Protein AF-T0TAX0-F1 (afdb_monomer_lite)

Radius of gyration: 18.88 Å; chains: 1; bounding box: 56×31×57 Å

Structure (mmCIF, N/CA/C/O backbone):
data_AF-T0TAX0-F1
#
_entry.id   AF-T0TAX0-F1
#
loop_
_atom_site.group_PDB
_atom_site.id
_atom_site.type_symbol
_atom_site.label_atom_id
_atom_site.label_alt_id
_atom_site.label_comp_id
_atom_site.label_asym_id
_atom_site.label_entity_id
_atom_site.label_seq_id
_atom_site.pdbx_PDB_ins_code
_atom_site.Cartn_x
_atom_site.Cartn_y
_atom_site.Cartn_z
_atom_site.occupancy
_atom_site.B_iso_or_equiv
_atom_site.auth_seq_id
_atom_site.auth_comp_id
_atom_site.auth_asym_id
_atom_site.auth_atom_id
_atom_site.pdbx_PDB_model_num
ATOM 1 N N . MET A 1 1 ? 33.770 -6.045 -11.350 1.00 60.75 1 MET A N 1
ATOM 2 C CA . MET A 1 1 ? 33.367 -5.431 -12.641 1.00 60.75 1 MET A CA 1
ATOM 3 C C . MET A 1 1 ? 31.983 -5.901 -13.101 1.00 60.75 1 MET A C 1
ATOM 5 O O . MET A 1 1 ? 31.177 -5.057 -13.471 1.00 60.75 1 MET A O 1
ATOM 9 N N . VAL A 1 2 ? 31.673 -7.202 -12.988 1.00 70.00 2 VAL A N 1
ATOM 10 C CA . VAL A 1 2 ? 30.367 -7.801 -13.348 1.00 70.00 2 VAL A CA 1
ATOM 11 C C . VAL A 1 2 ? 29.184 -7.188 -12.582 1.00 70.00 2 VAL A C 1
ATOM 13 O O . VAL A 1 2 ? 28.220 -6.772 -13.211 1.00 70.00 2 VAL A O 1
ATOM 16 N N . LEU A 1 3 ? 29.292 -7.012 -11.258 1.00 71.06 3 LEU A N 1
ATOM 17 C CA . LEU A 1 3 ? 28.216 -6.429 -10.437 1.00 71.06 3 LEU A CA 1
ATOM 18 C C . LEU A 1 3 ? 27.855 -4.991 -10.857 1.00 71.06 3 LEU A C 1
ATOM 20 O O . LEU A 1 3 ? 26.689 -4.653 -11.024 1.00 71.06 3 LEU A O 1
ATOM 24 N N . LYS A 1 4 ? 28.868 -4.143 -11.094 1.00 74.94 4 LYS A N 1
ATOM 25 C CA . LYS A 1 4 ? 28.674 -2.759 -11.562 1.00 74.94 4 LYS A CA 1
ATOM 26 C C . LYS A 1 4 ? 27.995 -2.730 -12.932 1.00 74.94 4 LYS A C 1
ATOM 28 O O . LYS A 1 4 ? 27.135 -1.884 -13.160 1.00 74.94 4 LYS A O 1
ATOM 33 N N . LYS A 1 5 ? 28.367 -3.657 -13.821 1.00 79.31 5 LYS A N 1
ATOM 34 C CA . LYS A 1 5 ? 27.749 -3.805 -15.140 1.00 79.31 5 LYS A CA 1
ATOM 35 C C . LYS A 1 5 ? 26.279 -4.219 -15.011 1.00 79.31 5 LYS A C 1
ATOM 37 O O . LYS A 1 5 ? 25.432 -3.524 -15.543 1.00 79.31 5 LYS A O 1
ATOM 42 N N . GLN A 1 6 ? 25.972 -5.225 -14.193 1.00 74.19 6 GLN A N 1
ATOM 43 C CA . GLN A 1 6 ? 24.602 -5.696 -13.957 1.00 74.19 6 GLN A CA 1
ATOM 44 C C . GLN A 1 6 ? 23.694 -4.622 -13.332 1.00 74.19 6 GLN A C 1
ATOM 46 O O . GLN A 1 6 ? 22.551 -4.454 -13.754 1.00 74.19 6 GLN A O 1
ATOM 51 N N . ILE A 1 7 ? 24.215 -3.836 -12.381 1.00 78.69 7 ILE A N 1
ATOM 52 C CA . ILE A 1 7 ? 23.511 -2.667 -11.827 1.00 78.69 7 ILE A CA 1
ATOM 53 C C . ILE A 1 7 ? 23.247 -1.643 -12.938 1.00 78.69 7 ILE A C 1
ATOM 55 O O . ILE A 1 7 ? 22.117 -1.198 -13.114 1.00 78.69 7 ILE A O 1
ATOM 59 N N . THR A 1 8 ? 24.274 -1.292 -13.715 1.00 80.38 8 THR A N 1
ATOM 60 C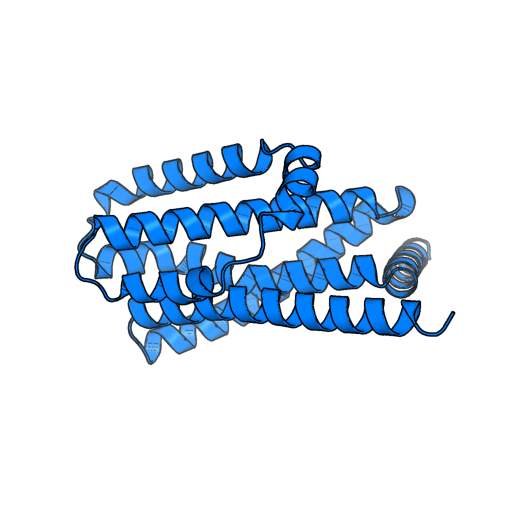 CA . THR A 1 8 ? 24.155 -0.305 -14.800 1.00 80.38 8 THR A CA 1
ATOM 61 C C . THR A 1 8 ? 23.150 -0.759 -15.861 1.00 80.38 8 THR A C 1
ATOM 63 O O . THR A 1 8 ? 22.326 0.038 -16.299 1.00 80.38 8 THR A O 1
ATOM 66 N N . ASP A 1 9 ? 23.167 -2.038 -16.226 1.00 82.38 9 ASP A N 1
ATOM 67 C CA . ASP A 1 9 ? 22.262 -2.631 -17.209 1.00 82.38 9 ASP A CA 1
ATOM 68 C C . ASP A 1 9 ? 20.813 -2.654 -16.694 1.00 82.38 9 ASP A C 1
ATOM 70 O O . ASP A 1 9 ? 19.906 -2.260 -17.426 1.00 82.38 9 ASP A O 1
ATOM 74 N N . SER A 1 10 ? 20.600 -2.964 -15.409 1.00 79.75 10 SER A N 1
ATOM 75 C CA . SER A 1 10 ? 19.281 -2.881 -14.755 1.00 79.75 10 SER A CA 1
ATOM 76 C C . SER A 1 10 ? 18.730 -1.447 -14.728 1.00 79.75 10 SER A C 1
ATOM 78 O O . SER A 1 10 ? 17.566 -1.209 -15.050 1.00 79.75 10 SER A O 1
ATOM 80 N N . PHE A 1 11 ? 19.563 -0.458 -14.382 1.00 81.81 11 PHE A N 1
ATOM 81 C CA . PHE A 1 11 ? 19.164 0.956 -14.405 1.00 81.81 11 PHE A CA 1
ATOM 82 C C . PHE A 1 11 ? 18.901 1.456 -15.829 1.00 81.81 11 PHE A C 1
ATOM 84 O O . PHE A 1 11 ? 17.971 2.233 -16.055 1.00 81.81 11 PHE A O 1
ATOM 91 N N . ASN A 1 12 ? 19.690 0.996 -16.799 1.00 84.81 12 ASN A N 1
ATOM 92 C CA . ASN A 1 12 ? 19.463 1.291 -18.207 1.00 84.81 12 ASN A CA 1
ATOM 93 C C . ASN A 1 12 ? 18.135 0.702 -18.693 1.00 84.81 12 ASN A C 1
ATOM 95 O O . ASN A 1 12 ? 17.432 1.374 -19.443 1.00 84.81 12 ASN A O 1
ATOM 99 N N . GLU A 1 13 ? 17.765 -0.502 -18.257 1.00 85.50 13 GLU A N 1
ATOM 100 C CA . GLU A 1 13 ? 16.464 -1.105 -18.561 1.00 85.50 13 GLU A CA 1
ATOM 101 C C . GLU A 1 13 ? 15.310 -0.283 -17.975 1.00 85.50 13 GLU A C 1
ATOM 103 O O . GLU A 1 13 ? 14.413 0.115 -18.719 1.00 85.50 13 GLU A O 1
ATOM 108 N N . LEU A 1 14 ? 15.380 0.084 -16.689 1.00 83.62 14 LEU A N 1
ATOM 109 C CA . LEU A 1 14 ? 14.393 0.964 -16.044 1.00 83.62 14 LEU A CA 1
ATOM 110 C C . LEU A 1 14 ? 14.229 2.299 -16.775 1.00 83.62 14 LEU A C 1
ATOM 112 O O . LEU A 1 14 ? 13.107 2.772 -16.972 1.00 83.62 14 LEU A O 1
ATOM 116 N N . ARG A 1 15 ? 15.347 2.898 -17.200 1.00 81.56 15 ARG A N 1
ATOM 117 C CA . ARG A 1 15 ? 15.359 4.170 -17.930 1.00 81.56 15 ARG A CA 1
ATOM 118 C C . ARG A 1 15 ? 14.785 4.035 -19.340 1.00 81.56 15 ARG A C 1
ATOM 120 O O . ARG A 1 15 ? 14.087 4.936 -19.796 1.00 81.56 15 ARG A O 1
ATOM 127 N N . LYS A 1 16 ? 15.083 2.935 -20.035 1.00 85.81 16 LYS A N 1
ATOM 128 C CA . LYS A 1 16 ? 14.593 2.658 -21.396 1.00 85.81 16 LYS A CA 1
ATOM 129 C C . LYS A 1 16 ? 13.133 2.211 -21.419 1.00 85.81 16 LYS A C 1
ATOM 131 O O . LYS A 1 16 ? 12.481 2.368 -22.447 1.00 85.81 16 LYS A O 1
ATOM 136 N N . GLN A 1 17 ? 12.613 1.691 -20.308 1.00 84.50 17 GLN A N 1
ATOM 137 C CA . GLN A 1 17 ? 11.224 1.266 -20.169 1.00 84.50 17 GLN A CA 1
ATOM 138 C C . GLN A 1 17 ? 10.472 2.120 -19.130 1.00 84.50 17 GLN A C 1
ATOM 140 O O . GLN A 1 17 ? 10.304 1.708 -17.979 1.00 84.50 17 GLN A O 1
ATOM 145 N N . PRO A 1 18 ? 9.917 3.283 -19.529 1.00 82.50 18 PRO A N 1
ATOM 146 C CA . PRO A 1 18 ? 9.168 4.162 -18.628 1.00 82.50 18 PRO A CA 1
ATOM 147 C C . PRO A 1 18 ? 8.017 3.465 -17.894 1.00 82.50 18 PRO A C 1
ATOM 149 O O . PRO A 1 18 ? 7.736 3.781 -16.742 1.00 82.50 18 PRO A O 1
ATOM 152 N N . ARG A 1 19 ? 7.372 2.480 -18.533 1.00 83.25 19 ARG A N 1
ATOM 153 C CA . ARG A 1 19 ? 6.303 1.673 -17.925 1.00 83.25 19 ARG A CA 1
ATOM 154 C C . ARG A 1 19 ? 6.783 0.877 -16.705 1.00 83.25 19 ARG A C 1
ATOM 156 O O . ARG A 1 19 ? 6.040 0.779 -15.736 1.00 83.25 19 ARG A O 1
ATOM 163 N N . LEU A 1 20 ? 8.017 0.370 -16.721 1.00 85.06 20 LEU A N 1
ATOM 164 C CA . LEU A 1 20 ? 8.595 -0.365 -15.596 1.00 85.06 20 LEU A CA 1
ATOM 165 C C . LEU A 1 20 ? 8.833 0.571 -14.403 1.00 85.06 20 LEU A C 1
ATOM 167 O O . LEU A 1 20 ? 8.459 0.262 -13.275 1.00 85.06 20 LEU A O 1
ATOM 171 N N . SER A 1 21 ? 9.364 1.764 -14.681 1.00 86.88 21 SER A N 1
ATOM 172 C CA . SER A 1 21 ? 9.525 2.825 -13.681 1.00 86.88 21 SER A CA 1
ATOM 173 C C . SER A 1 21 ? 8.180 3.277 -13.095 1.00 86.88 21 SER A C 1
ATOM 175 O O . SER A 1 21 ? 8.076 3.491 -11.890 1.00 86.88 21 SER A O 1
ATOM 177 N N . LEU A 1 22 ? 7.127 3.371 -13.914 1.00 87.62 22 LEU A N 1
ATOM 178 C CA . LEU A 1 22 ? 5.777 3.683 -13.437 1.00 87.62 22 LEU A CA 1
ATOM 179 C C . LEU A 1 22 ? 5.245 2.611 -12.485 1.00 87.62 22 LEU A C 1
ATOM 181 O O . LEU A 1 22 ? 4.699 2.967 -11.446 1.00 87.62 22 LEU A O 1
ATOM 185 N N . ILE A 1 23 ? 5.436 1.323 -12.789 1.00 88.88 23 ILE A N 1
ATOM 186 C CA . ILE A 1 23 ? 5.024 0.237 -11.888 1.00 88.88 23 ILE A CA 1
ATOM 187 C C . ILE A 1 23 ? 5.691 0.387 -10.516 1.00 88.88 23 ILE A C 1
ATOM 189 O O . ILE A 1 23 ? 5.010 0.229 -9.510 1.00 88.88 23 ILE A O 1
ATOM 193 N N . LEU A 1 24 ? 6.975 0.761 -10.457 1.00 89.88 24 LEU A N 1
ATOM 194 C CA . LEU A 1 24 ? 7.656 1.027 -9.183 1.00 89.88 24 LEU A CA 1
ATOM 195 C C . LEU A 1 24 ? 7.029 2.192 -8.405 1.00 89.88 24 LEU A C 1
ATOM 197 O O . LEU A 1 24 ? 6.928 2.123 -7.183 1.00 89.88 24 LEU A O 1
ATOM 201 N N . ILE A 1 25 ? 6.584 3.248 -9.093 1.00 90.75 25 ILE A N 1
ATOM 202 C CA . ILE A 1 25 ? 5.889 4.377 -8.455 1.00 90.75 25 ILE A CA 1
ATOM 203 C C . ILE A 1 25 ? 4.523 3.931 -7.926 1.00 90.75 25 ILE A C 1
ATOM 205 O O . ILE A 1 25 ? 4.190 4.236 -6.785 1.00 90.75 25 ILE A O 1
ATOM 209 N N . PHE A 1 26 ? 3.743 3.188 -8.717 1.00 90.81 26 PHE A N 1
ATOM 210 C CA . PHE A 1 26 ? 2.473 2.617 -8.261 1.00 90.81 26 PHE A CA 1
ATOM 211 C C . PHE A 1 26 ? 2.678 1.729 -7.029 1.00 90.81 26 PHE A C 1
ATOM 213 O O . PHE A 1 26 ? 1.971 1.890 -6.039 1.00 90.81 26 PHE A O 1
ATOM 220 N N . ASP A 1 27 ? 3.682 0.854 -7.056 1.00 90.06 27 ASP A N 1
ATOM 221 C CA . ASP A 1 27 ? 4.030 -0.032 -5.944 1.00 90.06 27 ASP A CA 1
ATOM 222 C C . ASP A 1 27 ? 4.392 0.766 -4.682 1.00 90.06 27 ASP A C 1
ATOM 224 O O . ASP A 1 27 ? 3.859 0.510 -3.603 1.00 90.06 27 ASP A O 1
ATOM 228 N N . PHE A 1 28 ? 5.198 1.821 -4.826 1.00 91.69 28 PHE A N 1
ATOM 229 C CA . PHE A 1 28 ? 5.505 2.747 -3.737 1.00 91.69 28 PHE A CA 1
ATOM 230 C C . PHE A 1 28 ? 4.245 3.431 -3.182 1.00 91.69 28 PHE A C 1
ATOM 232 O O . PHE A 1 28 ? 4.067 3.499 -1.970 1.00 91.69 28 PHE A O 1
ATOM 239 N N . LEU A 1 29 ? 3.331 3.897 -4.038 1.00 92.69 29 LEU A N 1
ATOM 240 C CA . LEU A 1 29 ? 2.081 4.526 -3.597 1.00 92.69 29 LEU A CA 1
ATOM 241 C C . LEU A 1 29 ? 1.157 3.546 -2.863 1.00 92.69 29 LEU A C 1
ATOM 243 O O . LEU A 1 29 ? 0.515 3.932 -1.884 1.00 92.69 29 LEU A O 1
ATOM 247 N N . THR A 1 30 ? 1.117 2.273 -3.273 1.00 92.88 30 THR A N 1
ATOM 248 C CA . THR A 1 30 ? 0.346 1.250 -2.545 1.00 92.88 30 THR A CA 1
ATOM 249 C C . THR A 1 30 ? 0.864 1.023 -1.124 1.00 92.88 30 THR A C 1
ATOM 251 O O . THR A 1 30 ? 0.079 0.647 -0.253 1.00 92.88 30 THR A O 1
ATOM 254 N N . GLN A 1 31 ? 2.135 1.341 -0.833 1.00 94.50 31 GLN A N 1
ATOM 255 C CA . GLN A 1 31 ? 2.665 1.256 0.531 1.00 94.50 31 GLN A CA 1
ATOM 256 C C . GLN A 1 31 ? 1.913 2.160 1.509 1.00 94.50 31 GLN A C 1
ATOM 258 O O . GLN A 1 31 ? 1.790 1.789 2.671 1.00 94.50 31 GLN A O 1
ATOM 263 N N . ILE A 1 32 ? 1.346 3.293 1.071 1.00 95.94 32 ILE A N 1
ATOM 264 C CA . ILE A 1 32 ? 0.531 4.159 1.944 1.00 95.94 32 ILE A CA 1
ATOM 265 C C . ILE A 1 32 ? -0.611 3.347 2.557 1.00 95.94 32 ILE A C 1
ATOM 267 O O . ILE A 1 32 ? -0.826 3.381 3.769 1.00 95.94 32 ILE A O 1
ATOM 271 N N . PHE A 1 33 ? -1.301 2.564 1.728 1.00 96.56 33 PHE A N 1
ATOM 272 C CA . PHE A 1 33 ? -2.354 1.671 2.184 1.00 96.56 33 PHE A CA 1
ATOM 273 C C . PHE A 1 33 ? -1.795 0.529 3.032 1.00 96.56 33 PHE A C 1
ATOM 275 O O . PHE A 1 33 ? -2.241 0.360 4.163 1.00 96.56 33 PHE A O 1
ATOM 282 N N . PHE A 1 34 ? -0.823 -0.235 2.522 1.00 95.88 34 PHE A N 1
ATOM 283 C CA . PHE A 1 34 ? -0.359 -1.447 3.205 1.00 95.88 34 PHE A CA 1
ATOM 284 C C . PHE A 1 34 ? 0.265 -1.151 4.565 1.00 95.88 34 PHE A C 1
ATOM 286 O O . PHE A 1 34 ? -0.046 -1.838 5.533 1.00 95.88 34 PHE A O 1
ATOM 293 N N . GLN A 1 35 ? 1.080 -0.100 4.677 1.00 96.31 35 GLN A N 1
ATOM 294 C CA . GLN A 1 35 ? 1.637 0.301 5.968 1.00 96.31 35 GLN A CA 1
ATOM 295 C C . GLN A 1 35 ? 0.537 0.752 6.925 1.00 96.31 35 GLN A C 1
ATOM 297 O O . GLN A 1 35 ? 0.523 0.337 8.078 1.00 96.31 35 GLN A O 1
ATOM 302 N N . THR A 1 36 ? -0.434 1.530 6.452 1.00 97.50 36 THR A N 1
ATOM 303 C CA . THR A 1 36 ? -1.574 1.935 7.284 1.00 97.50 36 THR A CA 1
ATOM 304 C C . THR A 1 36 ? -2.375 0.721 7.761 1.00 97.50 36 THR A C 1
ATOM 306 O O . THR A 1 36 ? -2.654 0.597 8.951 1.00 97.50 36 THR A O 1
ATOM 309 N N . HIS A 1 37 ? -2.713 -0.193 6.847 1.00 97.06 37 HIS A N 1
ATOM 310 C CA . HIS A 1 37 ? -3.431 -1.429 7.136 1.00 97.06 37 HIS A CA 1
ATOM 311 C C . HIS A 1 37 ? -2.674 -2.258 8.174 1.00 97.06 37 HIS A C 1
ATOM 313 O O . HIS A 1 37 ? -3.178 -2.440 9.277 1.00 97.06 37 HIS A O 1
ATOM 319 N N . PHE A 1 38 ? -1.451 -2.698 7.874 1.00 95.19 38 PHE A N 1
ATOM 320 C CA . PHE A 1 38 ? -0.726 -3.633 8.733 1.00 95.19 38 PHE A CA 1
ATOM 321 C C . PHE A 1 38 ? -0.346 -3.055 10.094 1.00 95.19 38 PHE A C 1
ATOM 323 O O . PHE A 1 38 ? -0.357 -3.797 11.072 1.00 95.19 38 PHE A O 1
ATOM 330 N N . GLN A 1 39 ? -0.046 -1.758 10.178 1.00 96.19 39 GLN A N 1
ATOM 331 C CA . GLN A 1 39 ? 0.381 -1.150 11.440 1.00 96.19 39 GLN A CA 1
ATOM 332 C C . GLN A 1 39 ? -0.790 -0.802 12.359 1.00 96.19 39 GLN A C 1
ATOM 334 O O . GLN A 1 39 ? -0.626 -0.794 13.575 1.00 96.19 39 GLN A O 1
ATOM 339 N N . LEU A 1 40 ? -1.963 -0.478 11.803 1.00 97.31 40 LEU A N 1
ATOM 340 C CA . LEU A 1 40 ? -3.007 0.198 12.575 1.00 97.31 40 LEU A CA 1
ATOM 341 C C . LEU A 1 40 ? -4.362 -0.516 12.571 1.00 97.31 40 LEU A C 1
ATOM 343 O O . LEU A 1 40 ? -5.242 -0.090 13.318 1.00 97.31 40 LEU A O 1
ATOM 347 N N . TRP A 1 41 ? -4.557 -1.606 11.815 1.00 97.75 41 TRP A N 1
ATOM 348 C CA . TRP A 1 41 ? -5.848 -2.311 11.772 1.00 97.75 41 TRP A CA 1
ATOM 349 C C . TRP A 1 41 ? -6.335 -2.770 13.153 1.00 97.75 41 TRP A C 1
ATOM 351 O O . TRP A 1 41 ? -7.512 -2.609 13.467 1.00 97.75 41 TRP A O 1
ATOM 361 N N . GLN A 1 42 ? -5.433 -3.269 14.004 1.00 97.56 42 GLN A N 1
ATOM 362 C CA . GLN 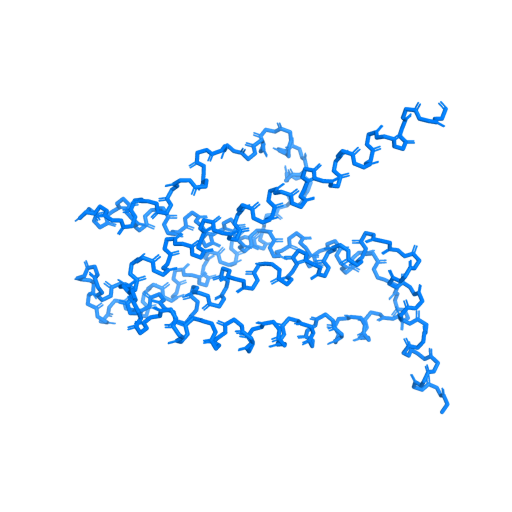A 1 42 ? -5.760 -3.724 15.359 1.00 97.56 42 GLN A CA 1
ATOM 363 C C . GLN A 1 42 ? -6.221 -2.561 16.238 1.00 97.56 42 GLN A C 1
ATOM 365 O O . GLN A 1 42 ? -7.309 -2.593 16.812 1.00 97.56 42 GLN A O 1
ATOM 370 N N . SER A 1 43 ? -5.423 -1.492 16.300 1.00 96.56 43 SER A N 1
ATOM 371 C CA . SER A 1 43 ? -5.763 -0.283 17.057 1.00 96.56 43 SER A CA 1
ATOM 372 C C . SER A 1 43 ? -7.045 0.370 16.538 1.00 96.56 43 SER A C 1
ATOM 374 O O . SER A 1 43 ? -7.849 0.878 17.318 1.00 96.56 43 SER A O 1
ATOM 376 N N . PHE A 1 44 ? -7.269 0.327 15.224 1.00 96.75 44 PHE A N 1
ATOM 377 C CA . PHE A 1 44 ? -8.496 0.809 14.609 1.00 96.75 44 PHE A CA 1
ATOM 378 C C . PHE A 1 44 ? -9.703 -0.031 15.042 1.00 96.75 44 PHE A C 1
ATOM 380 O O . PHE A 1 44 ? -10.697 0.541 15.482 1.00 96.75 44 PHE A O 1
ATOM 387 N N . PHE A 1 45 ? -9.617 -1.360 14.998 1.00 96.88 45 PHE A N 1
ATOM 388 C CA . PHE A 1 45 ? -10.714 -2.249 15.398 1.00 96.88 45 PHE A CA 1
ATOM 389 C C . PHE A 1 45 ? -11.044 -2.123 16.891 1.00 96.88 45 PHE A C 1
ATOM 391 O O . PHE A 1 45 ? -12.220 -2.018 17.239 1.00 96.88 45 PHE A O 1
ATOM 398 N N . LEU A 1 46 ? -10.033 -1.984 17.756 1.00 96.12 46 LEU A N 1
ATOM 399 C CA . LEU A 1 46 ? -10.240 -1.659 19.175 1.00 96.12 46 LEU A CA 1
ATOM 400 C C . LEU A 1 46 ? -10.967 -0.326 19.352 1.00 96.12 46 LEU A C 1
ATOM 402 O O . LEU A 1 46 ? -11.916 -0.241 20.126 1.00 96.12 46 LEU A O 1
ATOM 406 N N . SER A 1 47 ? -10.597 0.702 18.577 1.00 94.12 47 SER A N 1
ATOM 407 C CA . SER A 1 47 ? -11.297 1.997 18.605 1.00 94.12 47 SER A CA 1
ATOM 408 C C . SER A 1 47 ? -12.762 1.916 18.150 1.00 94.12 47 SER A C 1
ATOM 410 O O . SER A 1 47 ? -13.527 2.854 18.368 1.00 94.12 47 SER A O 1
ATOM 412 N N . LYS A 1 48 ? -13.162 0.803 17.519 1.00 93.88 48 LYS A N 1
ATOM 413 C CA . LYS A 1 48 ? -14.536 0.493 17.103 1.00 93.88 48 LYS A CA 1
ATOM 414 C C . LYS A 1 48 ? -15.260 -0.481 18.030 1.00 93.88 48 LYS A C 1
ATOM 416 O O . LYS A 1 48 ? -16.379 -0.873 17.717 1.00 93.88 48 LYS A O 1
ATOM 421 N N . GLY A 1 49 ? -14.654 -0.839 19.161 1.00 93.50 49 GLY A N 1
ATOM 422 C CA . GLY A 1 49 ? -15.245 -1.743 20.147 1.00 93.50 49 GLY A CA 1
ATOM 423 C C . GLY A 1 49 ? -15.140 -3.225 19.782 1.00 93.50 49 GLY A C 1
ATOM 424 O O . GLY A 1 49 ? -15.832 -4.041 20.381 1.00 93.50 49 GLY A O 1
ATOM 425 N N . ILE A 1 50 ? -14.297 -3.588 18.809 1.00 95.44 50 ILE A N 1
ATOM 426 C CA . ILE A 1 50 ? -13.999 -4.991 18.507 1.00 95.44 50 ILE A CA 1
ATOM 427 C C . ILE A 1 50 ? -12.940 -5.485 19.491 1.00 95.44 50 ILE A C 1
ATOM 429 O O . ILE A 1 50 ? -11.841 -4.935 19.561 1.00 95.44 50 ILE A O 1
ATOM 433 N N . ASP A 1 51 ? -13.278 -6.546 20.219 1.00 96.06 51 ASP A N 1
ATOM 434 C CA . ASP A 1 51 ? -12.384 -7.186 21.179 1.00 96.06 51 ASP A CA 1
ATOM 435 C C . ASP A 1 51 ? -11.188 -7.867 20.485 1.00 96.06 51 ASP A C 1
ATOM 437 O O . ASP A 1 51 ? -11.312 -8.447 19.398 1.00 96.06 51 ASP A O 1
ATOM 441 N N . SER A 1 52 ? -10.020 -7.818 21.127 1.00 97.06 52 SER A N 1
ATOM 442 C CA . SER A 1 52 ? -8.777 -8.391 20.607 1.00 97.06 52 SER A CA 1
ATOM 443 C C . SER A 1 52 ? -8.826 -9.914 20.454 1.00 97.06 52 SER A C 1
ATOM 445 O O . SER A 1 52 ? -8.096 -10.452 19.620 1.00 97.06 52 SER A O 1
ATOM 447 N N . GLN A 1 53 ? -9.724 -10.615 21.158 1.00 97.31 53 GLN A N 1
ATOM 448 C CA . GLN A 1 53 ? -9.947 -12.056 20.988 1.00 97.31 53 GLN A CA 1
ATOM 449 C C . GLN A 1 53 ? -10.341 -12.438 19.550 1.00 97.31 53 GLN A C 1
ATOM 451 O O . GLN A 1 53 ? -10.089 -13.560 19.115 1.00 97.31 53 GLN A O 1
ATOM 456 N N . TYR A 1 54 ? -10.915 -11.503 18.782 1.00 96.50 54 TYR A N 1
ATOM 457 C CA . TYR A 1 54 ? -11.300 -11.724 17.385 1.00 96.50 54 TYR A CA 1
ATOM 458 C C . TYR A 1 54 ? -10.172 -11.437 16.385 1.00 96.50 54 TYR A C 1
ATOM 460 O O . TYR A 1 54 ? -10.306 -11.740 15.199 1.00 96.50 54 TYR A O 1
ATOM 468 N N . PHE A 1 55 ? -9.040 -10.875 16.817 1.00 97.19 55 PHE A N 1
ATOM 469 C CA . PHE A 1 55 ? -7.932 -10.528 15.921 1.00 97.19 55 PHE A CA 1
ATOM 470 C C . PHE A 1 55 ? -7.372 -11.707 15.119 1.00 97.19 55 PHE A C 1
ATOM 472 O O . PHE A 1 55 ? -7.137 -11.520 13.923 1.00 97.19 55 PHE A O 1
ATOM 479 N N . PRO A 1 56 ? -7.201 -12.918 15.684 1.00 97.44 56 PRO A N 1
ATOM 480 C CA . PRO A 1 56 ? -6.772 -14.067 14.893 1.00 97.44 56 PRO A CA 1
ATOM 481 C C . PRO A 1 56 ? -7.730 -14.375 13.734 1.00 97.44 56 PRO A C 1
ATOM 483 O O . PRO A 1 56 ? -7.280 -14.666 12.628 1.00 97.44 56 PRO A O 1
ATOM 486 N N . PHE A 1 57 ? -9.044 -14.241 13.949 1.00 96.88 57 PHE A N 1
ATOM 487 C CA . PHE A 1 57 ? -10.045 -14.459 12.903 1.00 96.88 57 PHE A CA 1
ATOM 488 C C . PHE A 1 57 ? -9.922 -13.428 11.775 1.00 96.88 57 PHE A C 1
ATOM 490 O O . PHE A 1 57 ? -9.906 -13.797 10.602 1.00 96.88 57 PHE A O 1
ATOM 497 N N . PHE A 1 58 ? -9.760 -12.146 12.114 1.00 96.69 58 PHE A N 1
ATOM 498 C CA . PHE A 1 58 ? -9.527 -11.100 11.114 1.00 96.69 58 PHE A CA 1
ATOM 499 C C . PHE A 1 58 ? -8.227 -11.310 10.341 1.00 96.69 58 PHE A C 1
ATOM 501 O O . PHE A 1 58 ? -8.211 -11.137 9.126 1.00 96.69 58 PHE A O 1
ATOM 508 N N . TYR A 1 59 ? -7.160 -11.743 11.014 1.00 95.50 59 TYR A N 1
ATOM 509 C CA . TYR A 1 59 ? -5.902 -12.066 10.350 1.00 95.50 59 TYR A CA 1
ATOM 510 C C . TYR A 1 59 ? -6.087 -13.179 9.313 1.00 95.50 59 TYR A C 1
ATOM 512 O O . TYR A 1 59 ? -5.674 -13.020 8.167 1.00 95.50 59 TYR A O 1
ATOM 520 N N . ILE A 1 60 ? -6.773 -14.268 9.680 1.00 96.94 60 ILE A N 1
ATOM 521 C CA . ILE A 1 60 ? -7.110 -15.357 8.751 1.00 96.94 60 ILE A CA 1
ATOM 522 C C . ILE A 1 60 ? -7.968 -14.834 7.594 1.00 96.94 60 ILE A C 1
ATOM 524 O O . ILE A 1 60 ? -7.688 -15.152 6.440 1.00 96.94 60 ILE A O 1
ATOM 528 N N . ALA A 1 61 ? -8.965 -13.990 7.870 1.00 96.06 61 ALA A N 1
ATOM 529 C CA . ALA A 1 61 ? -9.796 -13.387 6.832 1.00 96.06 61 ALA A CA 1
ATOM 530 C C . ALA A 1 61 ? -8.961 -12.563 5.837 1.00 96.06 61 ALA A C 1
ATOM 532 O O . ALA A 1 61 ? -9.151 -12.696 4.630 1.00 96.06 61 ALA A O 1
ATOM 533 N N . PHE A 1 62 ? -7.995 -11.769 6.313 1.00 96.00 62 PHE A N 1
ATOM 534 C CA . PHE A 1 62 ? -7.081 -11.035 5.435 1.00 96.00 62 PHE A CA 1
ATOM 535 C C . PHE A 1 62 ? -6.236 -11.978 4.570 1.00 96.00 62 PHE A C 1
ATOM 537 O O . PHE A 1 62 ? -6.135 -11.737 3.372 1.00 96.00 62 PHE A O 1
ATOM 544 N N . GLN A 1 63 ? -5.709 -13.078 5.123 1.00 95.19 63 GLN A N 1
ATOM 545 C CA . GLN A 1 63 ? -4.959 -14.075 4.340 1.00 95.19 63 GLN A CA 1
ATOM 546 C C . GLN A 1 63 ? -5.823 -14.727 3.254 1.00 95.19 63 GLN A C 1
ATOM 548 O O . GLN A 1 63 ? -5.389 -14.889 2.115 1.00 95.19 63 GLN A O 1
ATOM 553 N N . VAL A 1 64 ? -7.069 -15.069 3.584 1.00 95.94 64 VAL A N 1
ATOM 554 C CA . VAL A 1 64 ? -8.028 -15.627 2.625 1.00 95.94 64 VAL A CA 1
ATOM 555 C C . VAL A 1 64 ? -8.323 -14.621 1.508 1.00 95.94 64 VAL A C 1
ATOM 557 O O . VAL A 1 64 ? -8.301 -14.991 0.335 1.00 95.94 64 VAL A O 1
ATOM 560 N N . ILE A 1 65 ? -8.527 -13.343 1.845 1.00 94.00 65 ILE A N 1
ATOM 561 C CA . ILE A 1 65 ? -8.703 -12.259 0.867 1.00 94.00 65 ILE A CA 1
ATOM 562 C C . ILE A 1 65 ? -7.494 -12.168 -0.071 1.00 94.00 65 ILE A C 1
ATOM 564 O O . ILE A 1 65 ? -7.683 -12.076 -1.285 1.00 94.00 65 ILE A O 1
ATOM 568 N N . THR A 1 66 ? -6.273 -12.244 0.463 1.00 92.38 66 THR A N 1
ATOM 569 C CA . THR A 1 66 ? -5.043 -12.265 -0.340 1.00 92.38 66 THR A CA 1
ATOM 570 C C . THR A 1 66 ? -5.000 -13.476 -1.277 1.00 92.38 66 THR A C 1
ATOM 572 O O . THR A 1 66 ? -4.707 -13.336 -2.458 1.00 92.38 66 THR A O 1
ATOM 575 N N . LEU A 1 67 ? -5.342 -14.681 -0.819 1.00 92.44 67 LEU A N 1
ATOM 576 C CA . LEU A 1 67 ? -5.370 -15.854 -1.707 1.00 92.44 67 LEU A CA 1
ATOM 577 C C . LEU A 1 67 ? -6.382 -15.686 -2.850 1.00 92.44 67 LEU A C 1
ATOM 579 O O . LEU A 1 67 ? -6.084 -16.001 -4.008 1.00 92.44 67 LEU A O 1
ATOM 583 N N . PHE A 1 68 ? -7.562 -15.139 -2.551 1.00 89.88 68 PHE A N 1
ATOM 584 C CA . PHE A 1 68 ? -8.574 -14.865 -3.566 1.00 89.88 68 PHE A CA 1
ATOM 585 C C . PHE A 1 68 ? -8.133 -13.799 -4.566 1.00 89.88 68 PHE A C 1
ATOM 587 O O . PHE A 1 68 ? -8.356 -13.978 -5.763 1.00 89.88 68 PHE A O 1
ATOM 594 N N . SER A 1 69 ? -7.482 -12.722 -4.122 1.00 87.12 69 SER A N 1
ATOM 595 C CA . SER A 1 69 ? -7.023 -11.663 -5.027 1.00 87.12 69 SER A CA 1
ATOM 596 C C . SER A 1 69 ? -5.975 -12.165 -6.025 1.00 87.12 69 SER A C 1
ATOM 598 O O . SER A 1 69 ? -6.006 -11.766 -7.187 1.00 87.12 69 SER A O 1
ATOM 600 N N . TYR A 1 70 ? -5.097 -13.084 -5.607 1.00 83.38 70 TYR A N 1
ATOM 601 C CA . TYR A 1 70 ? -4.099 -13.723 -6.478 1.00 83.38 70 TYR A CA 1
ATOM 602 C C . TYR A 1 70 ? -4.691 -14.791 -7.408 1.00 83.38 70 TYR A C 1
ATOM 604 O O . TYR A 1 70 ? -4.079 -15.141 -8.415 1.00 83.38 70 TYR A O 1
ATOM 612 N N . SER A 1 71 ? -5.888 -15.293 -7.101 1.00 82.62 71 SER A N 1
ATOM 613 C CA . SER A 1 71 ? -6.603 -16.265 -7.937 1.00 82.62 71 SER A CA 1
ATOM 614 C C . SER A 1 71 ? -7.363 -15.608 -9.097 1.00 82.62 71 SER A C 1
ATOM 616 O O . SER A 1 71 ? -7.923 -16.300 -9.950 1.00 82.62 71 SER A O 1
ATOM 618 N N . ILE A 1 72 ? -7.409 -14.272 -9.152 1.00 80.81 72 ILE A N 1
ATOM 619 C CA . ILE A 1 72 ? -8.109 -13.550 -10.212 1.00 80.81 72 ILE A CA 1
ATOM 620 C C . ILE A 1 72 ? -7.363 -13.709 -11.539 1.00 80.81 72 ILE A C 1
ATOM 622 O O . ILE A 1 72 ? -6.199 -13.338 -11.686 1.00 80.81 72 ILE A O 1
ATOM 626 N N . ASN A 1 73 ? -8.077 -14.185 -12.559 1.00 78.31 73 ASN A N 1
ATOM 627 C CA . ASN A 1 73 ? -7.550 -14.256 -13.915 1.00 78.31 73 ASN A CA 1
ATOM 628 C C . ASN A 1 73 ? -7.374 -12.843 -14.511 1.00 78.31 73 ASN A C 1
ATOM 630 O O . ASN A 1 73 ? -8.334 -12.079 -14.649 1.00 78.31 73 ASN A O 1
ATOM 634 N N . ILE A 1 74 ? -6.151 -12.515 -14.933 1.00 72.19 74 ILE A N 1
ATOM 635 C CA . ILE A 1 74 ? -5.801 -11.196 -15.476 1.00 72.19 74 ILE A CA 1
ATOM 636 C C . ILE A 1 74 ? -6.538 -10.843 -16.775 1.00 72.19 74 ILE A C 1
ATOM 638 O O . ILE A 1 74 ? -6.795 -9.669 -17.040 1.00 72.19 74 ILE A O 1
ATOM 642 N N . ASP A 1 75 ? -6.919 -11.837 -17.577 1.00 72.12 75 ASP A N 1
ATOM 643 C CA . ASP A 1 75 ? -7.688 -11.624 -18.803 1.00 72.12 75 ASP A CA 1
ATOM 644 C C . ASP A 1 75 ? -9.149 -11.295 -18.487 1.00 72.12 75 ASP A C 1
ATOM 646 O O . ASP A 1 75 ? -9.766 -10.480 -19.177 1.00 72.12 75 ASP A O 1
ATOM 650 N N . SER A 1 76 ? -9.671 -11.817 -17.371 1.00 65.12 76 SER A N 1
ATOM 651 C CA . SER A 1 76 ? -10.958 -11.370 -16.829 1.00 65.12 76 SER A CA 1
ATOM 652 C C . SER A 1 76 ? -10.865 -9.920 -16.356 1.00 65.12 76 SER A C 1
ATOM 654 O O . SER A 1 76 ? -11.713 -9.112 -16.724 1.00 65.12 76 SER A O 1
ATOM 656 N N . VAL A 1 77 ? -9.797 -9.536 -15.646 1.00 67.12 77 VAL A N 1
ATOM 657 C CA . VAL A 1 77 ? -9.594 -8.134 -15.229 1.00 67.12 77 VAL A CA 1
ATOM 658 C C . VAL A 1 77 ? -9.554 -7.197 -16.430 1.00 67.12 77 VAL A C 1
ATOM 660 O O . VAL A 1 77 ? -10.230 -6.178 -16.407 1.00 67.12 77 VAL A O 1
ATOM 663 N N . LYS A 1 78 ? -8.829 -7.535 -17.503 1.00 65.50 78 LYS A N 1
ATOM 664 C CA . LYS A 1 78 ? -8.788 -6.711 -18.727 1.00 65.50 78 LYS A CA 1
ATOM 665 C C . LYS A 1 78 ? -10.154 -6.586 -19.395 1.00 65.50 78 LYS A C 1
ATOM 667 O O . LYS A 1 78 ? -10.516 -5.493 -19.821 1.00 65.50 78 LYS A O 1
ATOM 672 N N . LYS A 1 79 ? -10.919 -7.680 -19.464 1.00 59.50 79 LYS A N 1
ATOM 673 C CA . LYS A 1 79 ? -12.282 -7.688 -20.016 1.00 59.50 79 LYS A CA 1
ATOM 674 C C . LYS A 1 79 ? -13.212 -6.764 -19.227 1.00 59.50 79 LYS A C 1
ATOM 676 O O . LYS A 1 79 ? -14.008 -6.041 -19.819 1.00 59.50 79 LYS A O 1
ATOM 681 N N . TYR A 1 80 ? -13.079 -6.755 -17.903 1.00 56.12 80 TYR A N 1
ATOM 682 C CA . TYR A 1 80 ? -13.847 -5.880 -17.024 1.00 56.12 80 TYR A CA 1
ATOM 683 C C . TYR A 1 80 ? -13.175 -4.531 -16.765 1.00 56.12 80 TYR A C 1
ATOM 685 O O . TYR A 1 80 ? -13.803 -3.690 -16.145 1.00 56.12 80 TYR A O 1
ATOM 693 N N . ALA A 1 81 ? -11.970 -4.253 -17.272 1.00 54.22 81 ALA A N 1
ATOM 694 C CA . ALA A 1 81 ? -11.261 -2.993 -17.027 1.00 54.22 81 ALA A CA 1
ATOM 695 C C . ALA A 1 81 ? -12.024 -1.778 -17.581 1.00 54.22 81 ALA A C 1
ATOM 697 O O . ALA A 1 81 ? -11.970 -0.701 -16.997 1.00 54.22 81 ALA A O 1
ATOM 698 N N . GLY A 1 82 ? -12.791 -1.961 -18.664 1.00 45.34 82 GLY A N 1
ATOM 699 C CA . GLY A 1 82 ? -13.706 -0.938 -19.189 1.00 45.34 82 GLY A CA 1
ATOM 700 C C . GLY A 1 82 ? -14.975 -0.732 -18.347 1.00 45.34 82 GLY A C 1
ATOM 701 O O . GLY A 1 82 ? -15.572 0.342 -18.394 1.00 45.34 82 GLY A O 1
ATOM 702 N N . VAL A 1 83 ? -15.372 -1.740 -17.559 1.00 41.34 83 VAL A N 1
ATOM 703 C CA . VAL A 1 83 ? -16.496 -1.694 -16.600 1.00 41.34 83 VAL A CA 1
ATOM 704 C C . VAL A 1 83 ? -16.020 -1.211 -15.226 1.00 41.34 83 VAL A C 1
ATOM 706 O O . VAL A 1 83 ? -16.743 -0.500 -14.535 1.00 41.34 83 VAL A O 1
ATOM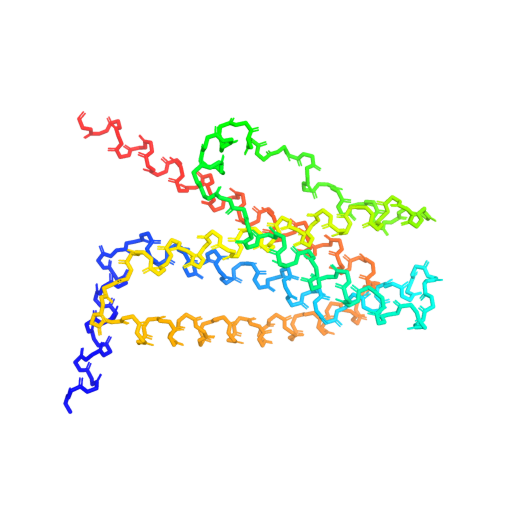 709 N N . LEU A 1 84 ? -14.765 -1.499 -14.875 1.00 46.72 84 LEU A N 1
ATOM 710 C CA . LEU A 1 84 ? -14.023 -0.990 -13.728 1.00 46.72 84 LEU A CA 1
ATOM 711 C C . LEU A 1 84 ? -13.583 0.461 -13.979 1.00 46.72 84 LEU A C 1
ATOM 713 O O . LEU A 1 84 ? -12.445 0.847 -13.716 1.00 46.72 84 LEU A O 1
ATOM 717 N N . LYS A 1 85 ? -14.500 1.298 -14.479 1.00 53.94 85 LYS A N 1
ATOM 718 C CA . LYS A 1 85 ? -14.410 2.733 -14.232 1.00 53.94 85 LYS A CA 1
ATOM 719 C C . LYS A 1 85 ? -14.386 2.858 -12.716 1.00 53.94 85 LYS A C 1
ATOM 721 O O . LYS A 1 85 ? -15.400 2.582 -12.080 1.00 53.94 85 LYS A O 1
ATOM 726 N N . PHE A 1 86 ? -13.221 3.178 -12.148 1.00 54.16 86 PHE A N 1
ATOM 727 C CA . PHE A 1 86 ? -13.075 3.494 -10.730 1.00 54.16 86 PHE A CA 1
ATOM 728 C C . PHE A 1 86 ? -14.187 4.480 -10.388 1.00 54.16 86 PHE A C 1
ATOM 730 O O . PHE A 1 86 ? -14.146 5.633 -10.818 1.00 54.16 86 PHE A O 1
ATOM 737 N N . SER A 1 87 ? -15.236 4.007 -9.713 1.00 59.06 87 SER A N 1
ATOM 738 C CA . SER A 1 87 ? -16.318 4.897 -9.330 1.00 59.06 87 SER A CA 1
ATOM 739 C C . SER A 1 87 ? -15.699 5.899 -8.367 1.00 59.06 87 SER A C 1
ATOM 741 O O . SER A 1 87 ? -15.114 5.458 -7.376 1.00 59.06 87 SER A O 1
ATOM 743 N N . PRO A 1 88 ? -15.806 7.218 -8.601 1.00 68.31 88 PRO A N 1
ATOM 744 C CA . PRO A 1 88 ? -15.289 8.219 -7.669 1.00 68.31 88 PRO A CA 1
ATOM 745 C C . PRO A 1 88 ? -15.797 7.988 -6.238 1.00 68.31 88 PRO A C 1
ATOM 747 O O . PRO A 1 88 ? -15.130 8.334 -5.270 1.00 68.31 88 PRO A O 1
ATOM 750 N N . LEU A 1 89 ? -16.949 7.319 -6.105 1.00 75.56 89 LEU A N 1
ATOM 751 C CA . LEU A 1 89 ? -17.556 6.922 -4.840 1.00 75.56 89 LEU A CA 1
ATOM 752 C C . LEU A 1 89 ? -16.681 5.989 -3.994 1.00 75.56 89 LEU A C 1
ATOM 754 O O . LEU A 1 89 ? -16.762 6.054 -2.770 1.00 75.56 89 LEU A O 1
ATOM 758 N N . ILE A 1 90 ? -15.817 5.162 -4.598 1.00 83.06 90 ILE A N 1
ATOM 759 C CA . ILE A 1 90 ? -14.957 4.250 -3.829 1.00 83.06 90 ILE A CA 1
ATOM 760 C C . ILE A 1 90 ? -13.921 5.004 -2.993 1.00 83.06 90 ILE A C 1
ATOM 762 O O . ILE A 1 90 ? -13.553 4.545 -1.916 1.00 83.06 90 ILE A O 1
ATOM 766 N N . VAL A 1 91 ? -13.523 6.204 -3.428 1.00 86.38 91 VAL A N 1
ATOM 767 C CA . VAL A 1 91 ? -12.644 7.084 -2.648 1.00 86.38 91 VAL A CA 1
ATOM 768 C C . VAL A 1 91 ? -13.326 7.527 -1.358 1.00 86.38 91 VAL A C 1
ATOM 770 O O . VAL A 1 91 ? -12.645 7.724 -0.367 1.00 86.38 91 VAL A O 1
ATOM 773 N N . PHE A 1 92 ? -14.654 7.637 -1.325 1.00 89.19 92 PHE A N 1
ATOM 774 C CA . PHE A 1 92 ? -15.387 8.094 -0.143 1.00 89.19 92 PHE A CA 1
ATOM 775 C C . PHE A 1 92 ? -15.803 6.961 0.803 1.00 89.19 92 PHE A C 1
ATOM 777 O O . PHE A 1 92 ? -16.245 7.239 1.916 1.00 89.19 92 PHE A O 1
ATOM 784 N N . LEU A 1 93 ? -15.630 5.690 0.420 1.00 90.44 93 LEU A N 1
ATOM 785 C CA . LEU A 1 93 ? -15.946 4.549 1.290 1.00 90.44 93 LEU A CA 1
ATOM 786 C C . LEU A 1 93 ? -15.268 4.618 2.676 1.00 90.44 93 LEU A C 1
ATOM 788 O O . LEU A 1 93 ? -15.938 4.282 3.651 1.00 90.44 93 LEU A O 1
ATOM 792 N N . PRO A 1 94 ? -14.009 5.080 2.834 1.00 93.06 94 PRO A N 1
ATOM 793 C CA . PRO A 1 94 ? -13.380 5.205 4.149 1.00 93.06 94 PRO A CA 1
ATOM 794 C C . PRO A 1 94 ? -14.079 6.202 5.082 1.00 93.06 94 PRO A C 1
ATOM 796 O O . PRO A 1 94 ? -13.875 6.139 6.289 1.00 93.06 94 PRO A O 1
ATOM 799 N N . LEU A 1 95 ? -14.958 7.083 4.584 1.00 93.06 95 LEU A N 1
ATOM 800 C CA . LEU A 1 95 ? -15.793 7.923 5.454 1.00 93.06 95 LEU A CA 1
ATOM 801 C C . LEU A 1 95 ? -16.770 7.091 6.295 1.00 93.06 95 LEU A C 1
ATOM 803 O O . LEU A 1 95 ? -17.157 7.508 7.387 1.00 93.06 95 LEU A O 1
ATOM 807 N N . THR A 1 96 ? -17.110 5.876 5.850 1.00 92.56 96 THR A N 1
ATOM 808 C CA . THR A 1 96 ? -17.890 4.929 6.660 1.00 92.56 96 THR A CA 1
ATOM 809 C C . THR A 1 96 ? -17.183 4.543 7.959 1.00 92.56 96 THR A C 1
ATOM 811 O O . THR A 1 96 ? -17.843 4.121 8.904 1.00 92.56 96 THR A O 1
ATOM 814 N N . PHE A 1 97 ? -15.866 4.759 8.065 1.00 93.69 97 PHE A N 1
ATOM 815 C CA . PHE A 1 97 ? -15.105 4.511 9.287 1.00 93.69 97 PHE A CA 1
ATOM 816 C C . PHE A 1 97 ? -15.501 5.447 10.424 1.00 93.69 97 PHE A C 1
ATOM 818 O O . PHE A 1 97 ? -15.164 5.166 11.564 1.00 93.69 97 PHE A O 1
ATOM 825 N N . PHE A 1 98 ? -16.215 6.540 10.168 1.00 93.12 98 PHE A N 1
ATOM 826 C CA . PHE A 1 98 ? -16.757 7.396 11.226 1.00 93.12 98 PHE A CA 1
ATOM 827 C C . PHE A 1 98 ? -18.170 6.990 11.656 1.00 93.12 98 PHE A C 1
ATOM 829 O O . PHE A 1 98 ? -18.670 7.494 12.658 1.00 93.12 98 PHE A O 1
ATOM 836 N N . LEU A 1 99 ? -18.804 6.053 10.945 1.00 87.88 99 LEU A N 1
ATOM 837 C CA . LEU A 1 99 ? -20.115 5.536 11.316 1.00 87.88 99 LEU A CA 1
ATOM 838 C C . LEU A 1 99 ? -19.984 4.593 12.517 1.00 87.88 99 LEU A C 1
ATOM 840 O O . LEU A 1 99 ? -19.069 3.775 12.592 1.00 87.88 99 LEU A O 1
ATOM 844 N N . GLY A 1 100 ? -20.942 4.661 13.442 1.00 79.88 100 GLY A N 1
ATOM 845 C CA . GLY A 1 100 ? -21.014 3.763 14.603 1.00 79.88 100 GLY A CA 1
ATOM 846 C C . GLY A 1 100 ? -21.491 2.339 14.280 1.00 79.88 100 GLY A C 1
ATOM 847 O O . GLY A 1 100 ? -21.711 1.552 15.192 1.00 79.88 100 GLY A O 1
ATOM 848 N N . LYS A 1 101 ? -21.698 2.002 13.000 1.00 90.06 101 LYS A N 1
ATOM 849 C CA . LYS A 1 101 ? -22.219 0.699 12.565 1.00 90.06 101 LYS A CA 1
ATOM 850 C C . LYS A 1 101 ? -21.077 -0.222 12.144 1.00 90.06 101 LYS A C 1
ATOM 852 O O . LYS A 1 101 ? -20.482 -0.014 11.085 1.00 90.06 101 LYS A O 1
ATOM 857 N N . ILE A 1 102 ? -20.816 -1.249 12.957 1.00 90.25 102 ILE A N 1
ATOM 858 C CA . ILE A 1 102 ? -19.695 -2.186 12.781 1.00 90.25 102 ILE A CA 1
ATOM 859 C C . ILE A 1 102 ? -19.716 -2.857 11.402 1.00 90.25 102 ILE A C 1
ATOM 861 O O . ILE A 1 102 ? -18.720 -2.851 10.685 1.00 90.25 102 ILE A O 1
ATOM 865 N N . GLU A 1 103 ? -20.880 -3.356 10.994 1.00 90.25 103 GLU A N 1
ATOM 866 C CA . GLU A 1 103 ? -21.080 -4.063 9.724 1.00 90.25 103 GLU A CA 1
ATOM 867 C C . GLU A 1 103 ? -20.704 -3.211 8.504 1.00 90.25 103 GLU A C 1
ATOM 869 O O . GLU A 1 103 ? -20.057 -3.692 7.571 1.00 90.25 103 GLU A O 1
ATOM 874 N N . ILE A 1 104 ? -21.068 -1.924 8.521 1.00 91.19 104 ILE A N 1
ATOM 875 C CA . ILE A 1 104 ? -20.845 -1.016 7.392 1.00 91.19 104 ILE A CA 1
ATOM 876 C C . ILE A 1 104 ? -19.354 -0.728 7.235 1.00 91.19 104 ILE A C 1
ATOM 878 O O . ILE A 1 104 ? -18.820 -0.858 6.131 1.00 91.19 104 ILE A O 1
ATOM 882 N N . PHE A 1 105 ? -18.667 -0.364 8.324 1.00 92.19 105 PHE A N 1
ATOM 883 C CA . PHE A 1 105 ? -17.246 -0.043 8.226 1.00 92.19 105 PHE A CA 1
ATOM 884 C C . PHE A 1 105 ? -16.412 -1.293 7.923 1.00 92.19 105 PHE A C 1
ATOM 886 O O . PHE A 1 105 ? -15.472 -1.193 7.139 1.00 92.19 105 PHE A O 1
ATOM 893 N N . LEU A 1 106 ? -16.749 -2.464 8.486 1.00 94.75 106 LEU A N 1
ATOM 894 C CA . LEU A 1 106 ? -16.043 -3.718 8.195 1.00 94.75 106 LEU A CA 1
ATOM 895 C C . LEU A 1 106 ? -16.183 -4.108 6.726 1.00 94.75 106 LEU A C 1
ATOM 897 O O . LEU A 1 106 ? -15.195 -4.467 6.089 1.00 94.75 106 LEU A O 1
ATOM 901 N N . THR A 1 107 ? -17.388 -3.978 6.167 1.00 92.88 107 THR A N 1
ATOM 902 C CA . THR A 1 107 ? -17.625 -4.233 4.741 1.00 92.88 107 THR A CA 1
ATOM 903 C C . THR A 1 107 ? -16.765 -3.310 3.881 1.00 92.88 107 THR A C 1
ATOM 905 O O . THR A 1 107 ? -16.047 -3.775 2.996 1.00 92.88 107 THR A O 1
ATOM 908 N N . ALA A 1 108 ? -16.769 -2.006 4.176 1.00 92.88 108 ALA A N 1
ATOM 909 C CA . ALA A 1 108 ? -15.931 -1.047 3.462 1.00 92.88 108 ALA A CA 1
ATOM 910 C C . ALA A 1 108 ? -14.433 -1.364 3.607 1.00 92.88 108 ALA A C 1
ATOM 912 O O . ALA A 1 108 ? -13.684 -1.293 2.634 1.00 92.88 108 ALA A O 1
ATOM 913 N N . TYR A 1 109 ? -14.004 -1.764 4.804 1.00 95.69 109 TYR A N 1
ATOM 914 C CA . TYR A 1 109 ? -12.625 -2.130 5.099 1.00 95.69 109 TYR A CA 1
ATOM 915 C C . TYR A 1 109 ? -12.162 -3.330 4.265 1.00 95.69 109 TYR A C 1
ATOM 917 O O . TYR A 1 109 ? -11.124 -3.258 3.609 1.00 95.69 109 TYR A O 1
ATOM 925 N N . PHE A 1 110 ? -12.941 -4.415 4.233 1.00 95.12 110 PHE A N 1
ATOM 926 C CA . PHE A 1 110 ? -12.595 -5.610 3.461 1.00 95.12 110 PHE A CA 1
ATOM 927 C C . PHE A 1 110 ? -12.581 -5.363 1.953 1.00 95.12 110 PHE A C 1
ATOM 929 O O . PHE A 1 110 ? -11.701 -5.889 1.272 1.00 95.12 110 PHE A O 1
ATOM 936 N N . ILE A 1 111 ? -13.488 -4.526 1.433 1.00 92.19 111 ILE A N 1
ATOM 937 C CA . ILE A 1 111 ? -13.449 -4.098 0.026 1.00 92.19 111 ILE A CA 1
ATOM 938 C C . ILE A 1 111 ? -12.104 -3.435 -0.284 1.00 92.19 111 ILE A C 1
ATOM 940 O O . ILE A 1 111 ? -11.480 -3.765 -1.290 1.00 92.19 111 ILE A O 1
ATOM 944 N N . PHE A 1 112 ? -11.626 -2.544 0.587 1.00 92.50 112 PHE A N 1
ATOM 945 C CA . PHE A 1 112 ? -10.328 -1.891 0.410 1.00 92.50 112 PHE A CA 1
ATOM 946 C C . PHE A 1 112 ? -9.167 -2.880 0.436 1.00 92.50 112 PHE A C 1
ATOM 948 O O . PHE A 1 112 ? -8.340 -2.860 -0.472 1.00 92.50 112 PHE A O 1
ATOM 955 N N . VAL A 1 113 ? -9.128 -3.765 1.435 1.00 95.38 113 VAL A N 1
ATOM 956 C CA . VAL A 1 113 ? -8.094 -4.806 1.537 1.00 95.38 113 VAL A CA 1
ATOM 957 C C . VAL A 1 113 ? -8.052 -5.644 0.262 1.00 95.38 113 VAL A C 1
ATOM 959 O O . VAL A 1 113 ? -6.991 -5.793 -0.338 1.00 95.38 113 VAL A O 1
ATOM 962 N N . PHE A 1 114 ? -9.207 -6.107 -0.215 1.00 93.06 114 PHE A N 1
ATOM 963 C CA . PHE A 1 114 ? -9.294 -6.867 -1.455 1.00 93.06 114 PHE A CA 1
ATOM 964 C C . PHE A 1 114 ? -8.803 -6.068 -2.670 1.00 93.06 114 PHE A C 1
ATOM 966 O O . PHE A 1 114 ? -7.935 -6.542 -3.399 1.00 93.06 114 PHE A O 1
ATOM 973 N N . VAL A 1 115 ? -9.300 -4.842 -2.874 1.00 90.25 115 VAL A N 1
ATOM 974 C CA . VAL A 1 115 ? -8.913 -3.994 -4.016 1.00 90.25 115 VAL A CA 1
ATOM 975 C C . VAL A 1 115 ? -7.405 -3.749 -4.042 1.00 90.25 115 VAL A C 1
ATOM 977 O O . VAL A 1 115 ? -6.789 -3.878 -5.100 1.00 90.25 115 VAL A O 1
ATOM 980 N N . PHE A 1 116 ? -6.791 -3.435 -2.901 1.00 93.62 116 PHE A N 1
ATOM 981 C CA . PHE A 1 116 ? -5.354 -3.174 -2.844 1.00 93.62 116 PHE A CA 1
ATOM 982 C C . PHE A 1 116 ? -4.509 -4.420 -3.105 1.00 93.62 116 PHE A C 1
ATOM 984 O O . PHE A 1 116 ? -3.528 -4.317 -3.840 1.00 93.62 116 PHE A O 1
ATOM 991 N N . TYR A 1 117 ? -4.908 -5.596 -2.615 1.00 94.19 117 TYR A N 1
ATOM 992 C CA . TYR A 1 117 ? -4.214 -6.834 -2.978 1.00 94.19 117 TYR A CA 1
ATOM 993 C C . TYR A 1 117 ? -4.384 -7.201 -4.458 1.00 94.19 117 TYR A C 1
ATOM 995 O O . TYR A 1 117 ? -3.460 -7.735 -5.069 1.00 94.19 117 TYR A O 1
ATOM 1003 N N . VAL A 1 118 ? -5.529 -6.891 -5.074 1.00 90.38 118 VAL A N 1
ATOM 1004 C CA . VAL A 1 118 ? -5.709 -7.061 -6.526 1.00 90.38 118 VAL A CA 1
ATOM 1005 C C . VAL A 1 118 ? -4.791 -6.116 -7.305 1.00 90.38 118 VAL A C 1
ATOM 1007 O O . VAL A 1 118 ? -4.156 -6.539 -8.271 1.00 90.38 118 VAL A O 1
ATOM 1010 N N . ILE A 1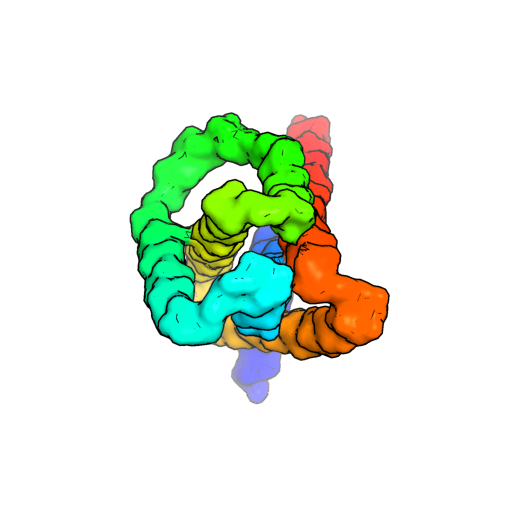 119 ? -4.674 -4.854 -6.880 1.00 89.88 119 ILE A N 1
ATOM 1011 C CA . ILE A 1 119 ? -3.736 -3.893 -7.479 1.00 89.88 119 ILE A CA 1
ATOM 1012 C C . ILE A 1 119 ? -2.298 -4.402 -7.340 1.00 89.88 119 ILE A C 1
ATOM 1014 O O . ILE A 1 119 ? -1.578 -4.449 -8.335 1.00 89.88 119 ILE A O 1
ATOM 1018 N N . GLU A 1 120 ? -1.888 -4.826 -6.145 1.00 92.06 120 GLU A N 1
ATOM 1019 C CA . GLU A 1 120 ? -0.554 -5.380 -5.891 1.00 92.06 120 GLU A CA 1
ATOM 1020 C C . GLU A 1 120 ? -0.263 -6.599 -6.778 1.00 92.06 120 GLU A C 1
ATOM 1022 O O . GLU A 1 120 ? 0.800 -6.677 -7.400 1.00 92.06 120 GLU A O 1
ATOM 1027 N N . PHE A 1 121 ? -1.218 -7.524 -6.903 1.00 90.62 121 PHE A N 1
ATOM 1028 C CA . PHE A 1 121 ? -1.110 -8.672 -7.799 1.00 90.62 121 PHE A CA 1
ATOM 1029 C C . PHE A 1 121 ? -0.890 -8.241 -9.255 1.00 90.62 121 PHE A C 1
ATOM 1031 O O . PHE A 1 121 ? 0.039 -8.723 -9.908 1.00 90.62 121 PHE A O 1
ATOM 1038 N N . ILE A 1 122 ? -1.691 -7.296 -9.759 1.00 87.81 122 ILE A N 1
ATOM 1039 C CA . ILE A 1 122 ? -1.562 -6.780 -11.128 1.00 87.81 122 ILE A CA 1
ATOM 1040 C C . ILE A 1 122 ? -0.192 -6.123 -11.330 1.00 87.81 122 ILE A C 1
ATOM 1042 O O . ILE A 1 122 ? 0.467 -6.393 -12.335 1.00 87.81 122 ILE A O 1
ATOM 1046 N N . LEU A 1 123 ? 0.261 -5.289 -10.389 1.00 89.06 123 LEU A N 1
ATOM 1047 C CA . LEU A 1 123 ? 1.564 -4.624 -10.467 1.00 89.06 123 LEU A CA 1
ATOM 1048 C C . LEU A 1 123 ? 2.708 -5.641 -10.486 1.00 89.06 123 LEU A C 1
ATOM 1050 O O . LEU A 1 123 ? 3.600 -5.535 -11.327 1.00 89.06 123 LEU A O 1
ATOM 1054 N N . ASN A 1 124 ? 2.668 -6.651 -9.613 1.00 90.38 124 ASN A N 1
ATOM 1055 C CA . ASN A 1 124 ? 3.656 -7.730 -9.575 1.00 90.38 124 ASN A CA 1
ATOM 1056 C C . ASN A 1 124 ? 3.666 -8.549 -10.871 1.00 90.38 124 ASN A C 1
ATOM 1058 O O . ASN A 1 124 ? 4.733 -8.801 -11.429 1.00 90.38 124 ASN A O 1
ATOM 1062 N N . TYR A 1 125 ? 2.491 -8.916 -11.387 1.00 88.62 125 TYR A N 1
ATOM 1063 C CA . TYR A 1 125 ? 2.376 -9.650 -12.644 1.00 88.62 125 TYR A CA 1
ATOM 1064 C C . TYR A 1 125 ? 2.961 -8.857 -13.819 1.00 88.62 125 TYR A C 1
ATOM 1066 O O . TYR A 1 125 ? 3.766 -9.386 -14.587 1.00 88.62 125 TYR A O 1
ATOM 1074 N N . GLN A 1 126 ? 2.581 -7.582 -13.963 1.00 86.94 126 GLN A N 1
ATOM 1075 C CA . GLN A 1 126 ? 3.066 -6.744 -15.063 1.00 86.94 126 GLN A CA 1
ATOM 1076 C C . GLN A 1 126 ? 4.569 -6.491 -14.951 1.00 86.94 126 GLN A C 1
ATOM 1078 O O . GLN A 1 126 ? 5.265 -6.552 -15.960 1.00 86.94 126 GLN A O 1
ATOM 1083 N N . PHE A 1 127 ? 5.078 -6.269 -13.734 1.00 89.44 127 PHE A N 1
ATOM 1084 C CA . PHE A 1 127 ? 6.509 -6.120 -13.489 1.00 89.44 127 PHE A CA 1
ATOM 1085 C C . PHE A 1 127 ? 7.274 -7.358 -13.962 1.00 89.44 127 PHE A C 1
ATOM 1087 O O . PHE A 1 127 ? 8.126 -7.256 -14.839 1.00 89.44 127 PHE A O 1
ATOM 1094 N N . ASN A 1 128 ? 6.906 -8.540 -13.462 1.00 89.44 128 ASN A N 1
ATOM 1095 C CA . ASN A 1 128 ? 7.594 -9.791 -13.787 1.00 89.44 128 ASN A CA 1
ATOM 1096 C C . ASN A 1 128 ? 7.508 -10.150 -15.276 1.00 89.44 128 ASN A C 1
ATOM 1098 O O . ASN A 1 128 ? 8.417 -10.779 -15.805 1.00 89.44 128 ASN A O 1
ATOM 1102 N N . LYS A 1 129 ? 6.434 -9.744 -15.964 1.00 87.06 129 LYS A N 1
ATOM 1103 C CA . LYS A 1 129 ? 6.279 -9.949 -17.409 1.00 87.06 129 LYS A CA 1
ATOM 1104 C C . LYS A 1 129 ? 7.168 -9.025 -18.250 1.00 87.06 129 LYS A C 1
ATOM 1106 O O . LYS A 1 129 ? 7.511 -9.376 -19.375 1.00 87.06 129 LYS A O 1
ATOM 1111 N N . MET A 1 130 ? 7.458 -7.824 -17.757 1.00 85.31 130 MET A N 1
ATOM 1112 C CA . MET A 1 130 ? 8.187 -6.793 -18.500 1.00 85.31 130 MET A CA 1
ATOM 1113 C C . MET A 1 130 ? 9.699 -6.863 -18.315 1.00 85.31 130 MET A C 1
ATOM 1115 O O . MET A 1 130 ? 10.436 -6.477 -19.221 1.00 85.31 130 MET A O 1
ATOM 1119 N N . VAL A 1 131 ? 10.142 -7.310 -17.142 1.00 87.62 131 VAL A N 1
ATOM 1120 C CA . VAL A 1 131 ? 11.561 -7.386 -16.812 1.00 87.62 131 VAL A CA 1
ATOM 1121 C C . VAL A 1 131 ? 12.249 -8.491 -17.612 1.00 87.62 131 VAL A C 1
ATOM 1123 O O . VAL A 1 131 ? 11.731 -9.600 -17.737 1.00 87.62 131 VAL A O 1
ATOM 1126 N N . SER A 1 132 ? 13.438 -8.187 -18.130 1.00 86.75 132 SER A N 1
ATOM 1127 C CA . SER A 1 132 ? 14.301 -9.157 -18.801 1.00 86.75 132 SER A CA 1
ATOM 1128 C C . SER A 1 132 ? 14.753 -10.285 -17.866 1.00 86.75 132 SER A C 1
ATOM 1130 O O . SER A 1 132 ? 14.967 -10.088 -16.666 1.00 86.75 132 SER A O 1
ATOM 1132 N N . VAL A 1 133 ? 14.942 -11.486 -18.416 1.00 86.62 133 VAL A N 1
ATOM 1133 C CA . VAL A 1 133 ? 15.383 -12.660 -17.643 1.00 86.62 133 VAL A CA 1
ATOM 1134 C C . VAL A 1 133 ? 16.764 -12.413 -17.025 1.00 86.62 133 VAL A C 1
ATOM 1136 O O . VAL A 1 133 ? 17.036 -12.850 -15.910 1.00 86.62 133 VAL A O 1
ATOM 1139 N N . GLU A 1 134 ? 17.614 -11.650 -17.711 1.00 85.44 134 GLU A N 1
ATOM 1140 C CA . GLU A 1 134 ? 18.970 -11.313 -17.281 1.00 85.44 134 GLU A CA 1
ATOM 1141 C C . GLU A 1 134 ? 18.990 -10.378 -16.058 1.00 85.44 134 GLU A C 1
ATOM 1143 O O . GLU A 1 134 ? 19.890 -10.475 -15.218 1.00 85.44 134 GLU A O 1
ATOM 1148 N N . ASN A 1 135 ? 17.993 -9.493 -15.926 1.00 85.25 135 ASN A N 1
ATOM 1149 C CA . ASN A 1 135 ? 17.936 -8.492 -14.857 1.00 85.25 135 ASN A CA 1
ATOM 1150 C C . ASN A 1 135 ? 16.854 -8.761 -13.798 1.00 85.25 135 ASN A C 1
ATOM 1152 O O . ASN A 1 135 ? 16.792 -8.019 -12.813 1.00 85.25 135 ASN A O 1
ATOM 1156 N N . ILE A 1 136 ? 16.043 -9.819 -13.932 1.00 85.62 136 ILE A N 1
ATOM 1157 C CA . ILE A 1 136 ? 14.892 -10.095 -13.053 1.00 85.62 136 ILE A CA 1
ATOM 1158 C C . ILE A 1 136 ? 15.243 -10.094 -11.565 1.00 85.62 136 ILE A C 1
ATOM 1160 O O . ILE A 1 136 ? 14.617 -9.378 -10.783 1.00 85.62 136 ILE A O 1
ATOM 1164 N N . SER A 1 137 ? 16.304 -10.793 -11.167 1.00 85.81 137 SER A N 1
ATOM 1165 C CA . SER A 1 137 ? 16.722 -10.863 -9.762 1.00 85.81 137 SER A CA 1
ATOM 1166 C C . SER A 1 137 ? 17.168 -9.504 -9.212 1.00 85.81 137 SER A C 1
ATOM 1168 O O . SER A 1 137 ? 16.853 -9.157 -8.071 1.00 85.81 137 SER A O 1
ATOM 1170 N N . SER A 1 138 ? 17.876 -8.712 -10.024 1.00 87.12 138 SER A N 1
ATOM 1171 C CA . SER A 1 138 ? 18.354 -7.370 -9.661 1.00 87.12 138 SER A CA 1
ATOM 1172 C C . SER A 1 138 ? 17.184 -6.397 -9.515 1.00 87.12 138 SER A C 1
ATOM 1174 O O . SER A 1 138 ? 17.061 -5.710 -8.501 1.00 87.12 138 SER A O 1
ATOM 1176 N N . LEU A 1 139 ? 16.267 -6.393 -10.483 1.00 87.44 139 LEU A N 1
ATOM 1177 C CA . LEU A 1 139 ? 15.136 -5.473 -10.519 1.00 87.44 139 LEU A CA 1
ATOM 1178 C C . LEU A 1 139 ? 14.061 -5.809 -9.479 1.00 87.44 139 LEU A C 1
ATOM 1180 O O . LEU A 1 139 ? 13.522 -4.887 -8.869 1.00 87.44 139 LEU A O 1
ATOM 1184 N N . ILE A 1 140 ? 13.809 -7.089 -9.185 1.00 87.94 140 ILE A N 1
ATOM 1185 C CA . ILE A 1 140 ? 12.963 -7.494 -8.047 1.00 87.94 140 ILE A CA 1
ATOM 1186 C C . ILE A 1 140 ? 13.589 -7.034 -6.723 1.00 87.94 140 ILE A C 1
ATOM 1188 O O . ILE A 1 140 ? 12.898 -6.481 -5.865 1.00 87.94 140 ILE A O 1
ATOM 1192 N N . SER A 1 141 ? 14.903 -7.206 -6.556 1.00 87.88 141 SER A N 1
ATOM 1193 C CA . SER A 1 141 ? 15.608 -6.767 -5.343 1.00 87.88 141 SER A CA 1
ATOM 1194 C C . SER A 1 141 ? 15.578 -5.244 -5.184 1.00 87.88 141 SER A C 1
ATOM 1196 O O . SER A 1 141 ? 15.354 -4.730 -4.084 1.00 87.88 141 SER A O 1
ATOM 1198 N N . PHE A 1 142 ? 15.743 -4.510 -6.287 1.00 88.50 142 PHE A N 1
ATOM 1199 C CA . PHE A 1 142 ? 15.632 -3.055 -6.311 1.00 88.50 142 PHE A CA 1
ATOM 1200 C C . PHE A 1 142 ? 14.215 -2.599 -5.960 1.00 88.50 142 PHE A C 1
ATOM 1202 O O . PHE A 1 142 ? 14.051 -1.774 -5.063 1.00 88.50 142 PHE A O 1
ATOM 1209 N N . LYS A 1 143 ? 13.191 -3.199 -6.583 1.00 89.94 143 LYS A N 1
ATOM 1210 C CA . LYS A 1 143 ? 11.779 -2.972 -6.247 1.00 89.94 143 LYS A CA 1
ATOM 1211 C C . LYS A 1 143 ? 11.530 -3.165 -4.748 1.00 89.94 143 LYS A C 1
ATOM 1213 O O . LYS A 1 143 ? 10.983 -2.279 -4.097 1.00 89.94 143 LYS A O 1
ATOM 1218 N N . SER A 1 144 ? 11.988 -4.288 -4.187 1.00 88.31 144 SER A N 1
ATOM 1219 C CA . SER A 1 144 ? 11.851 -4.582 -2.756 1.00 88.31 144 SER A CA 1
ATOM 1220 C C . SER A 1 144 ? 12.545 -3.533 -1.884 1.00 88.31 144 SER A C 1
ATOM 1222 O O . SER A 1 144 ? 11.991 -3.092 -0.880 1.00 88.31 144 SER A O 1
ATOM 1224 N N . THR A 1 145 ? 13.732 -3.078 -2.285 1.00 90.56 145 THR A N 1
ATOM 1225 C CA . THR A 1 145 ? 14.476 -2.027 -1.576 1.00 90.56 145 THR A CA 1
ATOM 1226 C C . THR A 1 145 ? 13.721 -0.699 -1.573 1.00 90.56 145 THR A C 1
ATOM 1228 O O . THR A 1 145 ? 13.557 -0.096 -0.514 1.00 90.56 145 THR A O 1
ATOM 1231 N N . VAL A 1 146 ? 13.215 -0.263 -2.731 1.00 88.12 146 VAL A N 1
ATOM 1232 C CA . VAL A 1 146 ? 12.420 0.969 -2.856 1.00 88.12 146 VAL A CA 1
ATOM 1233 C C . VAL A 1 146 ? 11.160 0.891 -1.995 1.00 88.12 146 VAL A C 1
ATOM 1235 O O . VAL A 1 146 ? 10.873 1.831 -1.253 1.00 88.12 146 VAL A O 1
ATOM 1238 N N . SER A 1 147 ? 10.452 -0.241 -2.041 1.00 88.31 147 SER A N 1
ATOM 1239 C CA . SER A 1 147 ? 9.270 -0.486 -1.213 1.00 88.31 147 SER A CA 1
ATOM 1240 C C . SER A 1 147 ? 9.601 -0.359 0.276 1.00 88.31 147 SER A C 1
ATOM 1242 O O . SER A 1 147 ? 8.975 0.445 0.957 1.00 88.31 147 SER A O 1
ATOM 1244 N N . ARG A 1 148 ? 10.658 -1.029 0.761 1.00 90.94 148 ARG A N 1
ATOM 1245 C CA . ARG A 1 148 ? 11.089 -0.969 2.171 1.00 90.94 148 ARG A CA 1
ATOM 1246 C C . ARG A 1 148 ? 11.458 0.439 2.629 1.00 90.94 148 ARG A C 1
ATOM 1248 O O . ARG A 1 148 ? 11.089 0.830 3.733 1.00 90.94 148 ARG A O 1
ATOM 1255 N N . ILE A 1 149 ? 12.169 1.208 1.801 1.00 90.06 149 ILE A N 1
ATOM 1256 C CA . ILE A 1 149 ? 12.485 2.611 2.109 1.00 90.06 149 ILE A CA 1
ATOM 1257 C C . ILE A 1 149 ? 11.186 3.413 2.245 1.00 90.06 149 ILE A C 1
ATOM 1259 O O . ILE A 1 149 ? 11.015 4.143 3.221 1.00 90.06 149 ILE A O 1
ATOM 1263 N N . GLY A 1 150 ? 10.245 3.228 1.315 1.00 88.38 150 GLY A N 1
ATOM 1264 C CA . GLY A 1 150 ? 8.910 3.817 1.403 1.00 88.38 150 GLY A CA 1
ATOM 1265 C C . GLY A 1 150 ? 8.173 3.419 2.676 1.00 88.38 150 GLY A C 1
ATOM 1266 O O . GLY A 1 150 ? 7.632 4.284 3.360 1.00 88.38 150 GLY A O 1
ATOM 1267 N N . SER A 1 151 ? 8.217 2.139 3.046 1.00 91.88 151 SER A N 1
ATOM 1268 C CA . SER A 1 151 ? 7.600 1.622 4.265 1.00 91.88 151 SER A CA 1
ATOM 1269 C C . SER A 1 151 ? 8.139 2.305 5.519 1.00 91.88 151 SER A C 1
ATOM 1271 O O . SER A 1 151 ? 7.353 2.729 6.359 1.00 91.88 151 SER A O 1
ATOM 1273 N N . VAL A 1 152 ? 9.463 2.457 5.635 1.00 93.38 152 VAL A N 1
ATOM 1274 C CA . VAL A 1 152 ? 10.101 3.123 6.784 1.00 93.38 152 VAL A CA 1
ATOM 1275 C C . VAL A 1 152 ? 9.683 4.591 6.867 1.00 93.38 152 VAL A C 1
ATOM 1277 O O . VAL A 1 152 ? 9.303 5.062 7.938 1.00 93.38 152 VAL A O 1
ATOM 1280 N N . LEU A 1 153 ? 9.699 5.309 5.741 1.00 92.06 153 LEU A N 1
ATOM 1281 C CA . LEU A 1 153 ? 9.261 6.707 5.693 1.00 92.06 153 LEU A CA 1
ATOM 1282 C C . LEU A 1 153 ? 7.792 6.845 6.110 1.00 92.06 153 LEU A C 1
ATOM 1284 O O . LEU A 1 153 ? 7.454 7.700 6.930 1.00 92.06 153 LEU A O 1
ATOM 1288 N N . LEU A 1 154 ? 6.926 5.975 5.590 1.00 94.06 154 LEU A N 1
ATOM 1289 C CA . LEU A 1 154 ? 5.506 5.964 5.923 1.00 94.06 154 LEU A CA 1
ATOM 1290 C C . LEU A 1 154 ? 5.259 5.592 7.380 1.00 94.06 154 LEU A C 1
ATOM 1292 O O . LEU A 1 154 ? 4.394 6.192 8.003 1.00 94.06 154 LEU A O 1
ATOM 1296 N N . LEU A 1 155 ? 6.036 4.678 7.957 1.00 93.94 155 LEU A N 1
ATOM 1297 C CA . LEU A 1 155 ? 5.935 4.333 9.372 1.00 93.94 155 LEU A CA 1
ATOM 1298 C C . LEU A 1 155 ? 6.227 5.545 10.269 1.00 93.94 155 LEU A C 1
ATOM 1300 O O . LEU A 1 155 ? 5.493 5.791 11.228 1.00 93.94 155 LEU A O 1
ATOM 1304 N N . CYS A 1 156 ? 7.250 6.339 9.937 1.00 94.12 156 CYS A N 1
ATOM 1305 C CA . CYS A 1 156 ? 7.545 7.591 10.638 1.00 94.12 156 CYS A CA 1
ATOM 1306 C C . CYS A 1 156 ? 6.379 8.587 10.533 1.00 94.12 156 CYS A C 1
ATOM 1308 O O . CYS A 1 156 ? 5.980 9.178 11.537 1.00 94.12 156 CYS A O 1
ATOM 1310 N N . ILE A 1 157 ? 5.800 8.734 9.337 1.00 94.75 157 ILE A N 1
ATOM 1311 C CA . ILE A 1 157 ? 4.643 9.610 9.099 1.00 94.75 157 ILE A CA 1
ATOM 1312 C C . ILE A 1 157 ? 3.424 9.123 9.892 1.00 94.75 157 ILE A C 1
ATOM 1314 O O . ILE A 1 157 ? 2.813 9.910 10.611 1.00 94.75 157 ILE A O 1
ATOM 1318 N N . LEU A 1 158 ? 3.097 7.831 9.830 1.00 95.12 158 LEU A N 1
ATOM 1319 C CA . LEU A 1 158 ? 1.980 7.232 10.561 1.00 95.12 158 LEU A CA 1
ATOM 1320 C C . LEU A 1 158 ? 2.141 7.412 12.069 1.00 95.12 158 LEU A C 1
ATOM 1322 O O . LEU A 1 158 ? 1.196 7.834 12.732 1.00 95.12 158 LEU A O 1
ATOM 1326 N N . SER A 1 159 ? 3.348 7.179 12.591 1.00 94.62 159 SER A N 1
ATOM 1327 C CA . SER A 1 159 ? 3.684 7.386 14.004 1.00 94.62 159 SER A CA 1
ATOM 1328 C C . SER A 1 159 ? 3.479 8.836 14.446 1.00 94.62 159 SER A C 1
ATOM 1330 O O . SER A 1 159 ? 3.073 9.090 15.579 1.00 94.62 159 SER A O 1
ATOM 1332 N N . PHE A 1 160 ? 3.747 9.799 13.564 1.00 95.69 160 PHE A N 1
ATOM 1333 C CA . PHE A 1 160 ? 3.457 11.206 13.818 1.00 95.69 160 PHE A CA 1
ATOM 1334 C C . PHE A 1 160 ? 1.951 11.501 13.753 1.00 95.69 160 PHE A C 1
ATOM 1336 O O . PHE A 1 160 ? 1.421 12.157 14.648 1.00 95.69 160 PHE A O 1
ATOM 1343 N N . MET A 1 161 ? 1.241 10.983 12.746 1.00 96.69 161 MET A N 1
ATOM 1344 C CA . MET A 1 161 ? -0.198 11.207 12.573 1.00 96.69 161 MET A CA 1
ATOM 1345 C C . MET A 1 161 ? -1.007 10.694 13.770 1.00 96.69 161 MET A C 1
ATOM 1347 O O . MET A 1 161 ? -1.826 11.436 14.305 1.00 96.69 161 MET A O 1
ATOM 1351 N N . VAL A 1 162 ? -0.749 9.473 14.253 1.00 95.62 162 VAL A N 1
ATOM 1352 C CA . VAL A 1 162 ? -1.502 8.890 15.385 1.00 95.62 162 VAL A CA 1
ATOM 1353 C C . VAL A 1 162 ? -1.311 9.642 16.708 1.00 95.62 162 VAL A C 1
ATOM 1355 O O . VAL A 1 162 ? -2.122 9.482 17.613 1.00 95.62 162 VAL A O 1
ATOM 1358 N N . LYS A 1 163 ? -0.270 10.480 16.833 1.00 95.00 163 LYS A N 1
ATOM 1359 C CA . LYS A 1 163 ? -0.093 11.374 17.992 1.00 95.00 163 LYS A CA 1
ATOM 1360 C C . LYS A 1 163 ? -0.987 12.611 17.932 1.00 95.00 163 LYS A C 1
ATOM 1362 O O . LYS A 1 163 ? -1.276 13.186 18.973 1.00 95.00 163 LYS A O 1
ATOM 1367 N N . GLN A 1 164 ? -1.380 13.034 16.731 1.00 95.25 164 GLN A N 1
ATOM 1368 C CA . GLN A 1 164 ? -2.107 14.287 16.501 1.00 95.25 164 GLN A CA 1
ATOM 1369 C C . GLN A 1 164 ? -3.601 14.077 16.239 1.00 95.25 164 GLN A C 1
ATOM 1371 O O . GLN A 1 164 ? -4.403 14.986 16.429 1.00 95.25 164 GLN A O 1
ATOM 1376 N N . MET A 1 165 ? -3.988 12.894 15.769 1.00 95.75 165 MET A N 1
ATOM 1377 C CA . MET A 1 165 ? -5.357 12.585 15.369 1.00 95.75 165 MET A CA 1
ATOM 1378 C C . MET A 1 165 ? -5.749 11.168 15.785 1.00 95.75 165 MET A C 1
ATOM 1380 O O . MET A 1 165 ? -4.902 10.305 16.009 1.00 95.75 165 MET A O 1
ATOM 1384 N N . SER A 1 166 ? -7.057 10.916 15.872 1.00 95.69 166 SER A N 1
ATOM 1385 C CA . SER A 1 166 ? -7.571 9.591 16.219 1.00 95.69 166 SER A CA 1
ATOM 1386 C C . SER A 1 166 ? -7.195 8.550 15.162 1.00 95.69 166 SER A C 1
ATOM 1388 O O . SER A 1 166 ? -7.136 8.847 13.968 1.00 95.69 166 SER A O 1
ATOM 1390 N N . VAL A 1 167 ? -7.016 7.295 15.583 1.00 96.00 167 VAL A N 1
ATOM 1391 C CA . VAL A 1 167 ? -6.682 6.186 14.670 1.00 96.00 167 VAL A CA 1
ATOM 1392 C C . VAL A 1 167 ? -7.720 6.052 13.548 1.00 96.00 167 VAL A C 1
ATOM 1394 O O . VAL A 1 167 ? -7.358 5.825 12.399 1.00 96.00 167 VAL A O 1
ATOM 1397 N N . SER A 1 168 ? -9.006 6.284 13.837 1.00 95.12 168 SER A N 1
ATOM 1398 C CA . SER A 1 168 ? -10.058 6.304 12.809 1.00 95.12 168 SER A CA 1
ATOM 1399 C C . SER A 1 168 ? -9.805 7.361 11.724 1.00 95.12 168 SER A C 1
ATOM 1401 O O . SER A 1 168 ? -9.962 7.067 10.539 1.00 95.12 168 SER A O 1
ATOM 1403 N N . ALA A 1 169 ? -9.368 8.565 12.111 1.00 96.44 169 ALA A N 1
ATOM 1404 C CA . ALA A 1 169 ?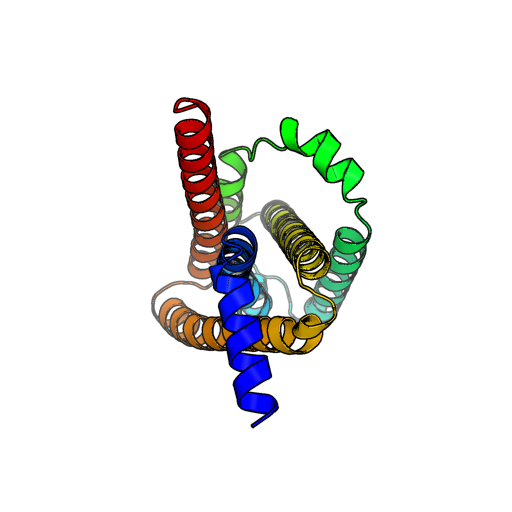 -9.043 9.627 11.164 1.00 96.44 169 ALA A CA 1
ATOM 1405 C C . ALA A 1 169 ? -7.799 9.296 10.331 1.00 96.44 169 ALA A C 1
ATOM 1407 O O . ALA A 1 169 ? -7.835 9.446 9.110 1.00 96.44 169 ALA A O 1
ATOM 1408 N N . VAL A 1 170 ? -6.741 8.767 10.960 1.00 97.50 170 VAL A N 1
ATOM 1409 C CA . VAL A 1 170 ? -5.528 8.325 10.247 1.00 97.50 170 VAL A CA 1
ATOM 1410 C C . VAL A 1 170 ? -5.870 7.265 9.197 1.00 97.50 170 VAL A C 1
ATOM 1412 O O . VAL A 1 170 ? -5.346 7.329 8.084 1.00 97.50 170 VAL A O 1
ATOM 1415 N N . MET A 1 171 ? -6.764 6.319 9.517 1.00 96.62 171 MET A N 1
ATOM 1416 C CA . MET A 1 171 ? -7.124 5.220 8.611 1.00 96.62 171 MET A CA 1
ATOM 1417 C C . MET A 1 171 ? -7.866 5.767 7.408 1.00 96.62 171 MET A C 1
ATOM 1419 O O . MET A 1 171 ? -7.488 5.487 6.273 1.00 96.62 171 MET A O 1
ATOM 1423 N N . ALA A 1 172 ? -8.897 6.575 7.664 1.00 96.19 172 ALA A N 1
ATOM 1424 C CA . ALA A 1 172 ? -9.701 7.165 6.610 1.00 96.19 172 ALA A CA 1
ATOM 1425 C C . ALA A 1 172 ? -8.833 8.022 5.680 1.00 96.19 172 ALA A C 1
ATOM 1427 O O . ALA A 1 172 ? -8.863 7.822 4.470 1.00 96.19 172 ALA A O 1
ATOM 1428 N N . ILE A 1 173 ? -8.004 8.917 6.230 1.00 96.69 173 ILE A 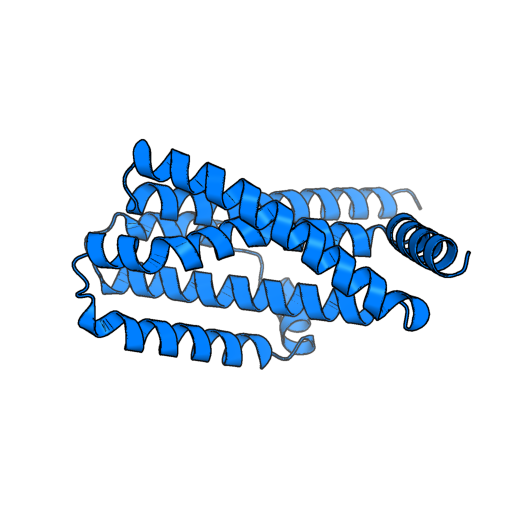N 1
ATOM 1429 C CA . ILE A 1 173 ? -7.142 9.801 5.434 1.00 96.69 173 ILE A CA 1
ATOM 1430 C C . ILE A 1 173 ? -6.185 8.998 4.554 1.00 96.69 173 ILE A C 1
ATOM 1432 O O . ILE A 1 173 ? -6.132 9.247 3.353 1.00 96.69 173 ILE A O 1
ATOM 1436 N N . ASN A 1 174 ? -5.461 8.023 5.108 1.00 96.88 174 ASN A N 1
ATOM 1437 C CA . ASN A 1 174 ? -4.478 7.268 4.330 1.00 96.88 174 ASN A CA 1
ATOM 1438 C C . ASN A 1 174 ? -5.124 6.345 3.286 1.00 96.88 174 ASN A C 1
ATOM 1440 O O . ASN A 1 174 ? -4.588 6.220 2.187 1.00 96.88 174 ASN A O 1
ATOM 1444 N N . PHE A 1 175 ? -6.281 5.739 3.583 1.00 96.00 175 PHE A N 1
ATOM 1445 C CA . PHE A 1 175 ? -7.023 4.925 2.609 1.00 96.00 175 PHE A CA 1
ATOM 1446 C C . PHE A 1 175 ? -7.581 5.781 1.463 1.00 96.00 175 PHE A C 1
ATOM 1448 O O . PHE A 1 175 ? -7.543 5.368 0.306 1.00 96.00 175 PHE A O 1
ATOM 1455 N N . MET A 1 176 ? -8.078 6.987 1.755 1.00 95.12 176 MET A N 1
ATOM 1456 C CA . MET A 1 176 ? -8.515 7.923 0.714 1.00 95.12 176 MET A CA 1
ATOM 1457 C C . MET A 1 176 ? -7.327 8.424 -0.110 1.00 95.12 176 MET A C 1
ATOM 1459 O O . MET A 1 176 ? -7.371 8.406 -1.340 1.00 95.12 176 MET A O 1
ATOM 1463 N N . LEU A 1 177 ? -6.249 8.840 0.561 1.00 95.50 177 LEU A N 1
ATOM 1464 C CA . LEU A 1 177 ? -5.050 9.386 -0.068 1.00 95.50 177 LEU A CA 1
ATOM 1465 C C . LEU A 1 177 ? -4.406 8.381 -1.024 1.00 95.50 177 LEU A C 1
ATOM 1467 O O . LEU A 1 177 ? -4.040 8.759 -2.136 1.00 95.50 177 LEU A O 1
ATOM 1471 N N . SER A 1 178 ? -4.296 7.111 -0.629 1.00 94.81 178 SER A N 1
ATOM 1472 C CA . SER A 1 178 ? -3.712 6.074 -1.480 1.00 94.81 178 SER A CA 1
ATOM 1473 C C . SER A 1 178 ? -4.492 5.919 -2.789 1.00 94.81 178 SER A C 1
ATOM 1475 O O . SER A 1 178 ? -3.889 5.951 -3.859 1.00 94.81 178 SER A O 1
ATOM 1477 N N . LEU A 1 179 ? -5.826 5.857 -2.746 1.00 91.06 179 LEU A N 1
ATOM 1478 C CA . LEU A 1 179 ? -6.645 5.796 -3.960 1.00 91.06 179 LEU A CA 1
ATOM 1479 C C . LEU A 1 179 ? -6.576 7.072 -4.799 1.00 91.06 179 LEU A C 1
ATOM 1481 O O . LEU A 1 179 ? -6.479 6.981 -6.022 1.00 91.06 179 LEU A O 1
ATOM 1485 N N . ILE A 1 180 ? -6.609 8.250 -4.169 1.00 91.88 180 ILE A N 1
ATOM 1486 C CA . ILE A 1 180 ? -6.518 9.533 -4.881 1.00 91.88 180 ILE A CA 1
ATOM 1487 C C . ILE A 1 180 ? -5.197 9.616 -5.646 1.00 91.88 180 ILE A C 1
ATOM 1489 O O . ILE A 1 180 ? -5.202 9.946 -6.829 1.00 91.88 180 ILE A O 1
ATOM 1493 N N . LEU A 1 181 ? -4.073 9.278 -5.009 1.00 92.94 181 LEU A N 1
ATOM 1494 C CA . LEU A 1 181 ? -2.760 9.323 -5.654 1.00 92.94 181 LEU A CA 1
ATOM 1495 C C . LEU A 1 181 ? -2.661 8.324 -6.812 1.00 92.94 181 LEU A C 1
ATOM 1497 O O . LEU A 1 181 ? -2.170 8.685 -7.883 1.00 92.94 181 LEU A O 1
ATOM 1501 N N . LEU A 1 182 ? -3.183 7.104 -6.640 1.00 90.75 182 LEU A N 1
ATOM 1502 C CA . LEU A 1 182 ? -3.236 6.103 -7.711 1.00 90.75 182 LEU A CA 1
ATOM 1503 C C . LEU A 1 182 ? -4.113 6.574 -8.885 1.00 90.75 182 LEU A C 1
ATOM 1505 O O . LEU A 1 182 ? -3.728 6.419 -10.048 1.00 90.75 182 LEU A O 1
ATOM 1509 N N . ALA A 1 183 ? -5.265 7.188 -8.602 1.00 87.38 183 ALA A N 1
ATOM 1510 C CA . ALA A 1 183 ? -6.178 7.708 -9.616 1.00 87.38 183 ALA A CA 1
ATOM 1511 C C . ALA A 1 183 ? -5.576 8.902 -10.373 1.00 87.38 183 ALA A C 1
ATOM 1513 O O . ALA A 1 183 ? -5.567 8.906 -11.603 1.00 87.38 183 ALA A O 1
ATOM 1514 N N . VAL A 1 184 ? -5.017 9.886 -9.659 1.00 87.75 184 VAL A N 1
ATOM 1515 C CA . VAL A 1 184 ? -4.355 11.057 -10.255 1.00 87.75 184 VAL A CA 1
ATOM 1516 C C . VAL A 1 184 ? -3.194 10.621 -11.143 1.00 87.75 184 VAL A C 1
ATOM 1518 O O . VAL A 1 184 ? -3.102 11.068 -12.287 1.00 87.75 184 VAL A O 1
ATOM 1521 N N . LEU A 1 185 ? -2.347 9.703 -10.666 1.00 87.19 185 LEU A N 1
ATOM 1522 C CA . LEU A 1 185 ? -1.242 9.172 -11.459 1.00 87.19 185 LEU A CA 1
ATOM 1523 C C . LEU A 1 185 ? -1.749 8.484 -12.734 1.00 87.19 185 LEU A C 1
ATOM 1525 O O . LEU A 1 185 ? -1.226 8.737 -13.819 1.00 87.19 185 LEU A O 1
ATOM 1529 N N . SER A 1 186 ? -2.810 7.680 -12.625 1.00 84.00 186 SER A N 1
ATOM 1530 C CA . SER A 1 186 ? -3.436 7.013 -13.774 1.00 84.00 186 SER A CA 1
ATOM 1531 C C . SER A 1 186 ? -3.963 8.017 -14.807 1.00 84.00 186 SER A C 1
ATOM 1533 O O . SER A 1 186 ? -3.692 7.869 -15.998 1.00 84.00 186 SER A O 1
ATOM 1535 N N . VAL A 1 187 ? -4.645 9.081 -14.368 1.00 82.75 187 VAL A N 1
ATOM 1536 C CA . VAL A 1 187 ? -5.166 10.142 -15.250 1.00 82.75 187 VAL A CA 1
ATOM 1537 C C . VAL A 1 187 ? -4.037 10.903 -15.947 1.00 82.75 187 VAL A C 1
ATOM 1539 O O . VAL A 1 187 ? -4.116 11.141 -17.152 1.00 82.75 187 VAL A O 1
ATOM 1542 N N . ILE A 1 188 ? -2.968 11.256 -15.225 1.00 81.62 188 ILE A N 1
ATOM 1543 C CA . ILE A 1 188 ? -1.798 11.936 -15.804 1.00 81.62 188 ILE A CA 1
ATOM 1544 C C . ILE A 1 188 ? -1.170 11.074 -16.908 1.00 81.62 188 ILE A C 1
ATOM 1546 O O . ILE A 1 188 ? -0.846 11.584 -17.982 1.00 81.62 188 ILE A O 1
ATOM 1550 N N . ILE A 1 189 ? -1.039 9.765 -16.672 1.00 80.31 189 ILE A N 1
ATOM 1551 C CA . ILE A 1 189 ? -0.497 8.820 -17.656 1.00 80.31 189 ILE A CA 1
ATOM 1552 C C . ILE A 1 189 ? -1.412 8.720 -18.878 1.00 80.31 189 ILE A C 1
ATOM 1554 O O . ILE A 1 189 ? -0.922 8.794 -20.004 1.00 80.31 189 ILE A O 1
ATOM 1558 N N . MET A 1 190 ? -2.726 8.588 -18.676 1.00 76.56 190 MET A N 1
ATOM 1559 C CA . MET A 1 190 ? -3.696 8.521 -19.774 1.00 76.56 190 MET A CA 1
ATOM 1560 C C . MET A 1 190 ? -3.669 9.788 -20.633 1.00 76.56 190 MET A C 1
ATOM 1562 O O . MET A 1 190 ? -3.635 9.693 -21.857 1.00 76.56 190 MET A O 1
ATOM 1566 N N . LYS A 1 191 ? -3.615 10.971 -20.007 1.00 72.31 191 LYS A N 1
ATOM 1567 C CA . LYS A 1 191 ? -3.520 12.249 -20.724 1.00 72.31 191 LYS A CA 1
ATOM 1568 C C . LYS A 1 191 ? -2.235 12.335 -21.546 1.00 72.31 191 LYS A C 1
ATOM 1570 O O . LYS A 1 191 ? -2.278 12.764 -22.692 1.00 72.31 191 LYS A O 1
ATOM 1575 N N . LYS A 1 192 ? -1.102 11.893 -20.992 1.00 72.19 192 LYS A N 1
ATOM 1576 C CA . LYS A 1 192 ? 0.174 11.867 -21.719 1.00 72.19 192 LYS A CA 1
ATOM 1577 C C . LYS A 1 192 ? 0.139 10.902 -22.913 1.00 72.19 192 LYS A C 1
ATOM 1579 O O . LYS A 1 192 ? 0.647 11.242 -23.970 1.00 72.19 192 LYS A O 1
ATOM 1584 N N . ALA A 1 193 ? -0.501 9.741 -22.764 1.00 64.50 193 ALA A N 1
ATOM 1585 C CA . ALA A 1 193 ? -0.638 8.759 -23.840 1.00 64.50 193 ALA A CA 1
ATOM 1586 C C . ALA A 1 193 ? -1.580 9.215 -24.972 1.00 64.50 193 ALA A C 1
ATOM 1588 O O . ALA A 1 193 ? -1.310 8.898 -26.125 1.00 64.50 193 ALA A O 1
ATOM 1589 N N . GLY A 1 194 ? -2.649 9.959 -24.657 1.00 52.66 194 GLY A N 1
ATOM 1590 C CA . GLY A 1 194 ? -3.550 10.545 -25.659 1.00 52.66 194 GLY A CA 1
ATOM 1591 C C . GLY A 1 194 ? -2.917 11.699 -26.448 1.00 52.66 194 GLY A C 1
ATOM 1592 O O . GLY A 1 194 ? -3.134 11.826 -27.645 1.00 52.66 194 GLY A O 1
ATOM 1593 N N . VAL A 1 195 ? -2.058 12.497 -25.805 1.00 50.25 195 VAL A N 1
ATOM 1594 C CA . VAL A 1 195 ? -1.302 13.562 -26.491 1.00 50.25 195 VAL A CA 1
ATOM 1595 C C . VAL A 1 195 ? -0.265 12.981 -27.465 1.00 50.25 195 VAL A C 1
ATOM 1597 O O . VAL A 1 195 ? -0.091 13.526 -28.547 1.00 50.25 195 VAL A O 1
ATOM 1600 N N . ASP A 1 196 ? 0.373 11.851 -27.140 1.00 43.81 196 ASP A N 1
ATOM 1601 C CA . ASP A 1 196 ? 1.303 11.166 -28.057 1.00 43.81 196 ASP A CA 1
ATOM 1602 C C . ASP A 1 196 ? 0.593 10.454 -29.234 1.00 43.81 196 ASP A C 1
ATOM 1604 O O . ASP A 1 196 ? 1.243 10.143 -30.235 1.00 43.81 196 ASP A O 1
ATOM 1608 N N . SER A 1 197 ? -0.717 10.172 -29.144 1.00 42.62 197 SER A N 1
ATOM 1609 C CA . SER A 1 197 ? -1.491 9.584 -30.252 1.00 42.62 197 SER A CA 1
ATOM 1610 C C . SER A 1 197 ? -2.033 10.611 -31.246 1.00 42.62 197 SER A C 1
ATOM 1612 O O . SER A 1 197 ? -2.215 10.253 -32.404 1.00 42.62 197 SER A O 1
ATOM 1614 N N . ASP A 1 198 ? -2.238 11.861 -30.821 1.00 39.78 198 ASP A N 1
ATOM 1615 C CA . ASP A 1 198 ? -2.743 12.952 -31.675 1.00 39.78 198 ASP A CA 1
ATOM 1616 C C . ASP A 1 198 ? -1.626 13.707 -32.430 1.00 39.78 198 ASP A C 1
ATOM 1618 O O . ASP A 1 198 ? -1.904 14.589 -33.239 1.00 39.78 198 ASP A O 1
ATOM 1622 N N . VAL A 1 199 ? -0.352 13.368 -32.185 1.00 44.06 199 VAL A N 1
ATOM 1623 C CA . VAL A 1 199 ? 0.837 13.967 -32.837 1.00 44.06 199 VAL A CA 1
ATOM 1624 C C . VAL A 1 199 ? 1.469 13.006 -33.868 1.00 44.06 199 VAL A C 1
ATOM 1626 O O . VAL A 1 199 ? 2.615 13.184 -34.278 1.00 44.06 199 VAL A O 1
ATOM 1629 N N . LYS A 1 200 ? 0.737 11.976 -34.310 1.00 36.34 200 LYS A N 1
ATOM 1630 C CA . LYS A 1 200 ? 1.159 11.080 -35.400 1.00 36.34 200 LYS A CA 1
ATOM 1631 C C . LYS A 1 200 ? 0.392 11.319 -36.687 1.00 36.34 200 LYS A C 1
ATOM 1633 O O . LYS A 1 200 ? -0.851 11.386 -36.619 1.00 36.34 200 LYS A O 1
#

Sequence (200 aa):
MVLKKQITDSFNELRKQPRLSLILIFDFLTQIFFQTHFQLWQSFFLSKGIDSQYFPFFYIAFQVITLFSYSINIDSVKKYAGVLKFSPLIVFLPLTFFLGKIEIFLTAYFIFVFVFYVIEFILNYQFNKMVSVENISSLISFKSTVSRIGSVLLLCILSFMVKQMSVSAVMAINFMLSLILLAVLSVIIMKKAGVDSDVK

pLDDT: mean 85.96, std 13.36, range [36.34, 97.75]

Foldseek 3Di:
DVVVVLLVVLVVLCVVDVVLVVLLVLLLLLLLQVLLCVVQVQVLCVVLVNDPVCVVVVVVVLVVLLVVLLVDDVVVCVVCVVVPPVDPVLLCQLVCSPPSDPVSNVVNVSVLSNVSSNSVNVSVVVNQVSDDPSNNVVSVVVSVVSNVVSSVVSNVVLVVDVVPDPSSVSNSVSSSSSVVVSVVSVVVVVVVVVVVVVVD

Secondary structure (DSSP, 8-state):
-HHHHHHHHHHHHHHH-HHHHHHHHHHHHHHHHHHHHHHHHHHHHHHTT--GGGHHHHHHHHHHHHHHHHTS-HHHHHHHHTT----THHHHGGGGGGSS-HHHHHHHHHHHHHHHHHHHHHHHHHHHHHS-TTTHHHHHHHHHHHHHHHHHHHHHHHHHHHHHS-HHHHHHHHHHHHHHHHHHHHHHHHHHHHHHHTT-